Protein AF-I4D3S1-F1 (afdb_monomer)

Sequence (299 aa):
MKINEVMKVTGLTKKAIYYYEEEGLISPYKEKDNNYRVYSDADIKTLAQISVLRRLDIPLYAISEILKNPHEIKNIMKEQVHLITEKIHFLNKNKDLIENFVTGLNDCNLNSAMEELEELNKVLIADSKTRAGYMMKELDRIFPGNFGKLLSFHYGQFLYEPLDSDEKFKAWEELVNDLDEIEEIEYTENIQKIINKYYGKITKTDLIKINEISKQAIERLLTRKGSPSEEEPLEAKRKVEEYYTNISNKKEIQDFSELQQFLSNYQSVFKRLDKHIMVLSSKFRKLQDIIFNRTGQNA

Foldseek 3Di:
DAPVVLCVLQVDDSVVLVLCVVVVQAPFDQDPPPRGGDGDPVSSVSSNQVSVCVVLVNDPVVSVVCSVPVVCVVVSVVVSVVVVVVVVVVVVVVVVLVVVLVVVVVPDDPVVSVVSVVVVVVVVCVVCQQAFQSLLVVLCVVPPDLLSLLVNVPQVLQQRHHPPDPLLVVLSVVLVVLSVPDDDQDDDPLLNVLSVVPPPVQDPSNSVVLNVVLVVLVVVVVPDPDQDDPCVVVVSVVVNLVVNDPDPDPVNSVSSVVSVVSVVVCVVSVVVSLVSSLSSGVSSVSVVCVVVVNVVVVD

Radius of gyration: 23.25 Å; Cα contacts (8 Å, |Δi|>4): 203; chains: 1; bounding box: 56×55×70 Å

Solvent-accessible surface area (backbone atoms only — not comparable to full-atom values): 16837 Å² total; per-residue (Å²): 83,46,66,76,56,50,26,68,76,40,72,45,51,73,68,56,54,51,49,38,40,75,74,62,76,38,79,59,49,60,43,90,90,76,65,49,60,36,38,47,73,66,43,52,51,49,48,36,50,51,46,53,41,48,74,71,69,48,51,68,69,60,49,55,43,28,73,76,42,63,78,48,45,63,58,57,50,51,52,50,51,49,55,50,50,53,49,48,52,51,51,50,52,52,47,52,55,51,52,51,49,61,57,51,54,78,80,49,56,76,66,59,50,53,53,52,51,56,56,48,49,56,54,53,50,68,74,36,46,56,35,68,38,30,57,32,54,46,42,43,71,77,32,65,64,73,60,14,53,50,47,38,70,73,46,28,69,43,29,38,51,42,48,82,44,72,68,32,48,51,32,50,54,52,44,52,53,61,57,70,70,52,75,86,81,86,72,53,73,66,54,48,50,45,52,61,70,55,54,90,71,68,45,76,69,51,45,52,49,54,37,54,50,53,49,53,54,51,51,53,66,69,68,55,88,78,87,77,58,93,63,44,64,60,50,50,51,47,50,53,54,59,57,77,43,94,54,98,42,75,67,59,59,49,48,50,50,54,49,50,56,56,52,56,80,43,42,76,60,52,60,64,49,46,64,29,45,38,66,48,8,72,66,45,33,56,52,48,53,54,54,50,66,60,59,65,72,78,113

Organism: Desulfosporosinus acidiphilus (strain DSM 22704 / JCM 16185 / SJ4) (NCBI:txid646529)

Mean predicted aligned error: 13.78 Å

pLDDT: mean 74.33, std 16.61, range [31.62, 96.94]

Nearest PDB structures (foldseek):
  6jni-assembly4_H  TM=7.405E-01  e=7.622E-04  Pseudomonas putida
  6jni-assembly2_D  TM=7.628E-01  e=1.189E-03  Pseudomonas putida
  6jni-assembly3_E  TM=7.447E-01  e=1.025E-03  Pseudomonas putida
  4wls-assembly1_B  TM=6.007E-01  e=9.287E-04  Escherichia coli DH5[alpha]
  3gp4-assembly1_A  TM=5.804E-01  e=8.153E-03  Listeria monocytogenes serotype 4b str. F2365

Secondary structure (DSSP, 8-state):
--HHHHHHHH---HHHHHHHHHTTS---EE-TTT--EE--HHHHHHHHHHHHHHHTT--HHHHHHHHH-GGGHHHHHHHHHHHHHHHHHHHHHHHHHHHHHHHHTTTS-HHHHHHHHHHHHHHHHHHHTTSTTHHHHHHHHHSTTHHHHHHHHHHTTTTTS---SHHHHHHHHHHHHHHHTSPPP---HHHHHHHHHHTT---HHHHHHHHHHHHHHHHHHHH--SPPPTTHHHHHHHHHHHHH-----HHHHHHHHHHHHHHHTTHHHHHHHHHHHHHH-HHHHHHHHHHHHHHTT--

InterPro domains:
  IPR000551 MerR-type HTH domain [PF13411] (1-68)
  IPR000551 MerR-type HTH domain [PS50937] (1-69)
  IPR000551 MerR-type HTH domain [SM00422] (1-70)
  IPR009061 Putative DNA-binding domain superfamily [SSF46955] (1-106)
  IPR047057 MerR transcriptional regulator [PTHR30204] (1-245)

Structure (mmCIF, N/CA/C/O backbone):
data_AF-I4D3S1-F1
#
_entry.id   AF-I4D3S1-F1
#
loop_
_atom_site.group_PDB
_atom_site.id
_atom_site.type_symbol
_atom_site.label_atom_id
_atom_site.label_alt_id
_atom_site.label_comp_id
_atom_site.label_asym_id
_atom_site.label_entity_id
_atom_site.label_seq_id
_atom_site.pdbx_PDB_ins_code
_atom_site.Cartn_x
_atom_site.Cartn_y
_atom_site.Cartn_z
_atom_site.occupancy
_atom_site.B_iso_or_equiv
_atom_site.auth_seq_id
_atom_site.auth_comp_id
_atom_site.auth_asym_id
_atom_site.auth_atom_id
_atom_site.pdbx_PDB_model_num
ATOM 1 N N . MET A 1 1 ? -26.887 -11.910 21.319 1.00 90.00 1 MET A N 1
ATOM 2 C CA . MET A 1 1 ? -26.129 -13.075 20.801 1.00 90.00 1 MET A CA 1
ATOM 3 C C . MET A 1 1 ? -24.719 -13.098 21.392 1.00 90.00 1 MET A C 1
ATOM 5 O O . MET A 1 1 ? -24.154 -12.025 21.591 1.00 90.00 1 MET A O 1
ATOM 9 N N . LYS A 1 2 ? -24.145 -14.272 21.708 1.00 92.38 2 LYS A N 1
ATOM 10 C CA . LYS A 1 2 ? -22.766 -14.374 22.249 1.00 92.38 2 LYS A CA 1
ATOM 11 C C . LYS A 1 2 ? -21.725 -14.455 21.127 1.00 92.38 2 LYS A C 1
ATOM 13 O O . LYS A 1 2 ? -22.028 -14.887 20.021 1.00 92.38 2 LYS A O 1
ATOM 18 N N . ILE A 1 3 ? -20.469 -14.111 21.429 1.00 92.12 3 ILE A N 1
ATOM 19 C CA . ILE A 1 3 ? -19.373 -14.023 20.442 1.00 92.12 3 ILE A CA 1
ATOM 20 C C . ILE A 1 3 ? -19.243 -15.250 19.520 1.00 92.12 3 ILE A C 1
ATOM 22 O O . ILE A 1 3 ? -19.093 -15.089 18.315 1.00 92.12 3 ILE A O 1
ATOM 26 N N . ASN A 1 4 ? -19.363 -16.471 20.052 1.00 92.75 4 ASN A N 1
ATOM 27 C CA . ASN A 1 4 ? -19.217 -17.701 19.260 1.00 92.75 4 ASN A CA 1
ATOM 28 C C . ASN A 1 4 ? -20.325 -17.870 18.211 1.00 92.75 4 ASN A C 1
ATOM 30 O O . ASN A 1 4 ? -20.090 -18.441 17.150 1.00 92.75 4 ASN A O 1
ATOM 34 N N . GLU A 1 5 ? -21.532 -17.395 18.505 1.00 94.50 5 GLU A N 1
ATOM 35 C CA . GLU A 1 5 ? -22.658 -17.424 17.571 1.00 94.50 5 GLU A CA 1
ATOM 36 C C . GLU A 1 5 ? -22.483 -16.334 16.508 1.00 94.50 5 GLU A C 1
ATOM 38 O O . GLU A 1 5 ? -22.619 -16.611 15.319 1.00 94.50 5 GLU A O 1
ATOM 43 N N . VAL A 1 6 ? -22.054 -15.133 16.914 1.00 94.75 6 VAL A N 1
ATOM 44 C CA . VAL A 1 6 ? -21.760 -14.026 15.988 1.00 94.75 6 VAL A CA 1
ATOM 45 C C . VAL A 1 6 ? -20.674 -14.413 14.985 1.00 94.75 6 VAL A C 1
ATOM 47 O O . VAL A 1 6 ? -20.813 -14.136 13.795 1.00 94.75 6 VAL A O 1
ATOM 50 N N . MET A 1 7 ? -19.619 -15.102 15.429 1.00 94.38 7 MET A N 1
ATOM 51 C CA . MET A 1 7 ? -18.569 -15.621 14.544 1.00 94.38 7 MET A CA 1
ATOM 52 C C . MET A 1 7 ? -19.134 -16.562 13.471 1.00 94.38 7 MET A C 1
ATOM 54 O O . MET A 1 7 ? -18.756 -16.460 12.306 1.00 94.38 7 MET A O 1
ATOM 58 N N . LYS A 1 8 ? -20.067 -17.452 13.840 1.00 93.31 8 LYS A N 1
ATOM 59 C CA . LYS A 1 8 ? -20.711 -18.376 12.891 1.00 93.31 8 LYS A CA 1
ATOM 60 C C . LYS A 1 8 ? -21.577 -17.639 11.870 1.00 93.31 8 LYS A C 1
ATOM 62 O O . LYS A 1 8 ? -21.552 -17.998 10.700 1.00 93.31 8 LYS A O 1
ATOM 67 N N . VAL A 1 9 ? -22.315 -16.615 12.301 1.00 93.56 9 VAL A N 1
ATOM 68 C CA . VAL A 1 9 ? -23.216 -15.844 11.426 1.00 93.56 9 VAL A CA 1
ATOM 69 C C . VAL A 1 9 ? -22.440 -14.942 10.464 1.00 93.56 9 VAL A C 1
ATOM 71 O O . VAL A 1 9 ? -22.776 -14.844 9.289 1.00 93.56 9 VAL A O 1
ATOM 74 N N . THR A 1 10 ? -21.396 -14.277 10.953 1.00 92.38 10 THR A N 1
ATOM 75 C CA . THR A 1 10 ? -20.673 -13.238 10.195 1.00 92.38 10 THR A CA 1
ATOM 76 C C . THR A 1 10 ? -19.468 -13.778 9.420 1.00 92.38 10 THR A C 1
ATOM 78 O O . THR A 1 10 ? -18.937 -13.099 8.536 1.00 92.38 10 THR A O 1
ATOM 81 N N . GLY A 1 11 ? -19.002 -14.984 9.765 1.00 91.38 11 GLY A N 1
ATOM 82 C CA . GLY A 1 11 ? -17.751 -15.560 9.268 1.00 91.38 11 GLY A CA 1
ATOM 83 C C . GLY A 1 11 ? -16.495 -14.852 9.791 1.00 91.38 11 GLY A C 1
ATOM 84 O O . GLY A 1 11 ? -15.400 -15.111 9.294 1.00 91.38 11 GLY A O 1
ATOM 85 N N . LEU A 1 12 ? -16.636 -13.943 10.760 1.00 91.62 12 LEU A N 1
ATOM 86 C CA . LEU A 1 12 ? -15.531 -13.195 11.349 1.00 91.62 12 LEU A CA 1
ATOM 87 C C . LEU A 1 12 ? -14.917 -13.959 12.521 1.00 91.62 12 LEU A C 1
ATOM 89 O O . LEU A 1 12 ? -15.586 -14.703 13.238 1.00 91.62 12 LEU A O 1
ATOM 93 N N . THR A 1 13 ? -13.625 -13.742 12.758 1.00 89.25 13 THR A N 1
ATOM 94 C CA . THR A 1 13 ? -12.962 -14.258 13.958 1.00 89.25 13 THR A CA 1
ATOM 95 C C . THR A 1 13 ? -13.274 -13.378 15.166 1.00 89.25 13 THR A C 1
ATOM 97 O O . THR A 1 13 ? -13.555 -12.187 15.033 1.00 89.25 13 THR A O 1
ATOM 100 N N . LYS A 1 14 ? -13.131 -13.935 16.374 1.00 89.69 14 LYS A N 1
ATOM 101 C CA . LYS A 1 14 ? -13.223 -13.173 17.629 1.00 89.69 14 LYS A CA 1
ATOM 102 C C . LYS A 1 14 ? -12.333 -11.923 17.628 1.00 89.69 14 LYS A C 1
ATOM 104 O O . LYS A 1 14 ? -12.787 -10.863 18.039 1.00 89.69 14 LYS A O 1
ATOM 109 N N . LYS A 1 15 ? -11.091 -12.042 17.136 1.00 78.31 15 LYS A N 1
ATOM 110 C CA . LYS A 1 15 ? -10.158 -10.908 17.021 1.00 78.31 15 LYS A CA 1
ATOM 111 C C . LYS A 1 15 ? -10.685 -9.826 16.078 1.00 78.31 15 LYS A C 1
ATOM 113 O O . LYS A 1 15 ? -10.617 -8.662 16.435 1.00 78.31 15 LYS A O 1
ATOM 118 N N . ALA A 1 16 ? -11.238 -10.198 14.922 1.00 79.06 16 ALA A N 1
ATOM 119 C CA . ALA A 1 16 ? -11.800 -9.229 13.980 1.00 79.06 16 ALA A CA 1
ATOM 120 C C . ALA A 1 16 ? -13.005 -8.479 14.572 1.00 79.06 16 ALA A C 1
ATOM 122 O O . ALA A 1 16 ? -13.110 -7.269 14.424 1.00 79.06 16 ALA A O 1
ATOM 123 N N . ILE A 1 17 ? -13.885 -9.179 15.291 1.00 90.38 17 ILE A N 1
ATOM 124 C CA . ILE A 1 17 ? -15.046 -8.557 15.946 1.00 90.38 17 ILE A CA 1
ATOM 125 C C . ILE A 1 17 ? -14.600 -7.567 17.029 1.00 90.38 17 ILE A C 1
ATOM 127 O O . ILE A 1 17 ? -15.144 -6.472 17.112 1.00 90.38 17 ILE A O 1
ATOM 131 N N . TYR A 1 18 ? -13.602 -7.933 17.838 1.00 83.81 18 TYR A N 1
ATOM 132 C CA . TYR A 1 18 ? -13.052 -7.039 18.864 1.00 83.81 18 TYR A CA 1
ATOM 133 C C . TYR A 1 18 ? -12.369 -5.824 18.253 1.00 83.81 18 TYR A C 1
ATOM 135 O O . TYR A 1 18 ? -12.567 -4.715 18.726 1.00 83.81 18 TYR A O 1
ATOM 143 N N . TYR A 1 19 ? -11.644 -6.026 17.161 1.00 73.00 19 TYR A N 1
ATOM 144 C CA . TYR A 1 19 ? -11.050 -4.941 16.405 1.00 73.00 19 TYR A CA 1
ATOM 145 C C . TYR A 1 19 ? -12.109 -3.946 15.895 1.00 73.00 19 TYR A C 1
ATOM 147 O O . TYR A 1 19 ? -11.959 -2.746 16.071 1.00 73.00 19 TYR A O 1
ATOM 155 N N . TYR A 1 20 ? -13.234 -4.415 15.346 1.00 83.62 20 TYR A N 1
ATOM 156 C CA . TYR A 1 20 ? -14.308 -3.512 14.907 1.00 83.62 20 TYR A CA 1
ATOM 157 C C . TYR A 1 20 ? -15.043 -2.809 16.061 1.00 83.62 20 TYR A C 1
ATOM 159 O O . TYR A 1 20 ? -15.579 -1.722 15.862 1.00 83.62 20 TYR A O 1
ATOM 167 N N . GLU A 1 21 ? -15.065 -3.402 17.257 1.00 85.62 21 GLU A N 1
ATOM 168 C CA . GLU A 1 21 ? -15.514 -2.733 18.487 1.00 85.62 21 GLU A CA 1
ATOM 169 C C . GLU A 1 21 ? -14.527 -1.638 18.922 1.00 85.62 21 GLU A C 1
ATOM 171 O O . GLU A 1 21 ? -14.955 -0.533 19.244 1.00 85.62 21 GLU A O 1
ATOM 176 N N . GLU A 1 22 ? -13.220 -1.913 18.897 1.00 77.94 22 GLU A N 1
ATOM 177 C CA . GLU A 1 22 ? -12.160 -0.943 19.221 1.00 77.94 22 GLU A CA 1
ATOM 178 C C . GLU A 1 22 ? -12.145 0.243 18.245 1.00 77.94 22 GLU A C 1
ATOM 180 O O . GLU A 1 22 ? -12.008 1.388 18.668 1.00 77.94 22 GLU A O 1
ATOM 185 N N . GLU A 1 23 ? -12.385 -0.016 16.957 1.00 75.88 23 GLU A N 1
ATOM 186 C CA . GLU A 1 23 ? -12.551 1.006 15.913 1.00 75.88 23 GLU A CA 1
ATOM 187 C C . GLU A 1 23 ? -13.905 1.747 16.000 1.00 75.88 23 GLU A C 1
ATOM 189 O O . GLU A 1 23 ? -14.188 2.641 15.201 1.00 75.88 23 GLU A O 1
ATOM 194 N N . GLY A 1 24 ? -14.768 1.386 16.958 1.00 83.38 24 GLY A N 1
ATOM 195 C CA . GLY A 1 24 ? -16.043 2.058 17.219 1.00 83.38 24 GLY A CA 1
ATOM 196 C C . GLY A 1 24 ? -17.130 1.811 16.169 1.00 83.38 24 GLY A C 1
ATOM 197 O O . GLY A 1 24 ? -18.098 2.566 16.103 1.00 83.38 24 GLY A O 1
ATOM 198 N N . LEU A 1 25 ? -16.992 0.771 15.340 1.00 83.75 25 LEU A N 1
ATOM 199 C CA . LEU A 1 25 ? -17.970 0.427 14.298 1.00 83.75 25 LEU A CA 1
ATOM 200 C C . LEU A 1 25 ? -19.187 -0.312 14.852 1.00 83.75 25 LEU A C 1
ATOM 202 O O . LEU A 1 25 ? -20.255 -0.302 14.243 1.00 83.75 25 LEU A O 1
ATOM 206 N N . ILE A 1 26 ? -19.017 -0.955 16.003 1.00 94.12 26 ILE A N 1
ATOM 207 C CA . ILE A 1 26 ? -20.081 -1.573 16.791 1.00 94.12 26 ILE A CA 1
ATOM 208 C C . ILE A 1 26 ? -19.876 -1.244 18.267 1.00 94.12 26 ILE A C 1
ATOM 210 O O . ILE A 1 26 ? -18.764 -0.933 18.693 1.00 94.12 26 ILE A O 1
ATOM 214 N N . SER A 1 27 ? -20.937 -1.347 19.063 1.00 93.62 27 SER A N 1
ATOM 215 C CA . SER A 1 27 ? -20.859 -1.096 20.504 1.00 93.62 27 SER A CA 1
ATOM 216 C C . SER A 1 27 ? -21.737 -2.099 21.257 1.00 93.62 27 SER A C 1
ATOM 218 O O . SER A 1 27 ? -22.828 -1.756 21.718 1.00 93.62 27 SER A O 1
ATOM 220 N N . PRO A 1 28 ? -21.298 -3.370 21.348 1.00 93.00 28 PRO A N 1
ATOM 221 C CA . PRO A 1 28 ? -22.081 -4.407 21.999 1.00 93.00 28 PRO A CA 1
ATOM 222 C C . PRO A 1 28 ? -22.249 -4.105 23.490 1.00 93.00 28 PRO A C 1
ATOM 224 O O . PRO A 1 28 ? -21.333 -3.630 24.168 1.00 93.00 28 PRO A O 1
ATOM 227 N N . TYR A 1 29 ? -23.417 -4.452 24.021 1.00 91.62 29 TYR A N 1
ATOM 228 C CA . TYR A 1 29 ? -23.708 -4.316 25.442 1.00 91.62 29 TYR A CA 1
ATOM 229 C C . TYR A 1 29 ? -22.821 -5.254 26.272 1.00 91.62 29 TYR A C 1
ATOM 231 O O . TYR A 1 29 ? -22.570 -6.397 25.883 1.00 91.62 29 TYR A O 1
ATOM 239 N N . LYS A 1 30 ? -22.366 -4.788 27.439 1.00 88.44 30 LYS A N 1
ATOM 240 C CA . LYS A 1 30 ? -21.670 -5.618 28.430 1.00 88.44 30 LYS A CA 1
ATOM 241 C C . LYS A 1 30 ? -22.610 -5.887 29.597 1.00 88.44 30 LYS A C 1
ATOM 243 O O . LYS A 1 30 ? -23.079 -4.948 30.240 1.00 88.44 30 LYS A O 1
ATOM 248 N N . GLU A 1 31 ? -22.888 -7.161 29.853 1.00 86.56 31 GLU A N 1
ATOM 249 C CA . GLU A 1 31 ? -23.719 -7.587 30.981 1.00 86.56 31 GLU A CA 1
ATOM 250 C C . GLU A 1 31 ? -23.115 -7.120 32.310 1.00 86.56 31 GLU A C 1
ATOM 252 O O . GLU A 1 31 ? -21.916 -7.273 32.550 1.00 86.56 31 GLU A O 1
ATOM 257 N N . LYS A 1 32 ? -23.958 -6.560 33.186 1.00 80.31 32 LYS A N 1
ATOM 258 C CA . LYS A 1 32 ? -23.524 -5.979 34.468 1.00 80.31 32 LYS A CA 1
ATOM 259 C C . LYS A 1 32 ? -22.909 -7.006 35.422 1.00 80.31 32 LYS A C 1
ATOM 261 O O . LYS A 1 32 ? -21.997 -6.658 36.162 1.00 80.31 32 LYS A O 1
ATOM 266 N N . ASP A 1 33 ? -23.375 -8.252 35.376 1.00 80.56 33 ASP A N 1
ATOM 267 C CA . ASP A 1 33 ? -23.048 -9.258 36.394 1.00 80.56 33 ASP A CA 1
ATOM 268 C C . ASP A 1 33 ? -21.745 -10.018 36.114 1.00 80.56 33 ASP A C 1
ATOM 270 O O . ASP A 1 33 ? -21.126 -10.567 37.022 1.00 80.56 33 ASP A O 1
ATOM 274 N N . ASN A 1 34 ? -21.322 -10.085 34.853 1.00 80.50 34 ASN A N 1
ATOM 275 C CA . ASN A 1 34 ? -20.229 -10.962 34.423 1.00 80.50 34 ASN A CA 1
ATOM 276 C C . ASN A 1 34 ? -19.324 -10.326 33.344 1.00 80.50 34 ASN A C 1
ATOM 278 O O . ASN A 1 34 ? -18.361 -10.952 32.899 1.00 80.50 34 ASN A O 1
ATOM 282 N N . ASN A 1 35 ? -19.626 -9.089 32.923 1.00 81.56 35 ASN A N 1
ATOM 283 C CA . ASN A 1 35 ? -18.909 -8.321 31.906 1.00 81.56 35 ASN A CA 1
ATOM 2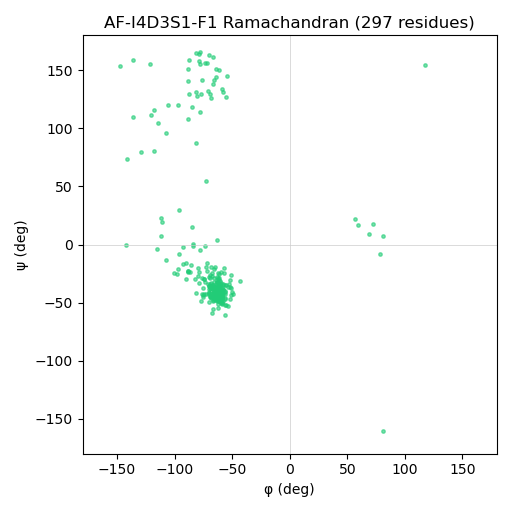84 C C . ASN A 1 35 ? -18.788 -9.030 30.537 1.00 81.56 35 ASN A C 1
ATOM 286 O O . ASN A 1 35 ? -17.896 -8.718 29.738 1.00 81.56 35 ASN A O 1
ATOM 290 N N . TYR A 1 36 ? -19.671 -9.994 30.243 1.00 85.62 36 TYR A N 1
ATOM 291 C CA . TYR A 1 36 ? -19.719 -10.643 28.935 1.00 85.62 36 TYR A CA 1
ATOM 292 C C . TYR A 1 36 ? -20.373 -9.725 27.904 1.00 85.62 36 TYR A C 1
ATOM 294 O O . TYR A 1 36 ? -21.350 -9.028 28.173 1.00 85.62 36 TYR A O 1
ATOM 302 N N . ARG A 1 37 ? -19.828 -9.755 26.684 1.00 89.94 37 ARG A N 1
ATOM 303 C CA . ARG A 1 37 ? -20.369 -9.022 25.539 1.00 89.94 37 ARG A CA 1
ATOM 304 C C . ARG A 1 37 ? -21.589 -9.733 24.974 1.00 89.94 37 ARG A C 1
ATOM 306 O O . ARG A 1 37 ? -21.519 -10.919 24.632 1.00 89.94 37 ARG A O 1
ATOM 313 N N . VAL A 1 38 ? -22.660 -8.975 24.806 1.00 93.94 38 VAL A N 1
ATOM 314 C CA . VAL A 1 38 ? -23.889 -9.384 24.143 1.00 93.94 38 VAL A CA 1
ATOM 315 C C . VAL A 1 38 ? -24.079 -8.494 22.925 1.00 93.94 38 VAL A C 1
ATOM 317 O O . VAL A 1 38 ? -24.252 -7.284 23.032 1.00 93.94 38 VAL A O 1
ATOM 320 N N . TYR A 1 39 ? -24.038 -9.122 21.756 1.00 95.25 39 TYR A N 1
ATOM 321 C CA . TYR A 1 39 ? -24.204 -8.456 20.470 1.00 95.25 39 TYR A CA 1
ATOM 322 C C . TYR A 1 39 ? -25.687 -8.395 20.119 1.00 95.25 39 TYR A C 1
ATOM 324 O O . TYR A 1 39 ? -26.382 -9.418 20.192 1.00 95.25 39 TYR A O 1
ATOM 332 N N . SER A 1 40 ? -26.154 -7.203 19.763 1.00 96.56 40 SER A N 1
ATOM 333 C CA . SER A 1 40 ? -27.505 -6.963 19.263 1.00 96.56 40 SER A CA 1
ATOM 334 C C . SER A 1 40 ? -27.638 -7.385 17.797 1.00 96.56 40 SER A C 1
ATOM 336 O O . SER A 1 40 ? -26.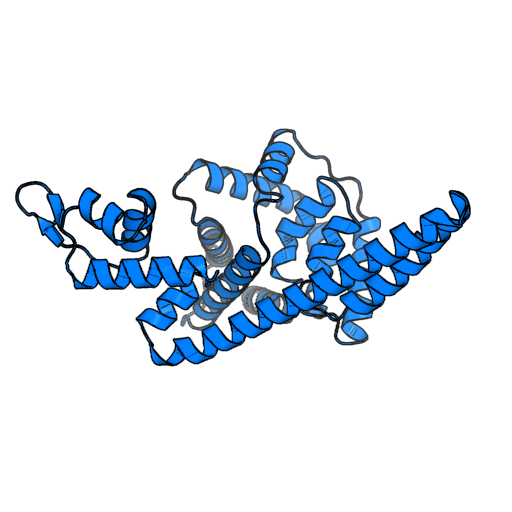642 -7.558 17.093 1.00 96.56 40 SER A O 1
ATOM 338 N N . ASP A 1 41 ? -28.871 -7.498 17.303 1.00 96.25 41 ASP A N 1
ATOM 339 C CA . ASP A 1 41 ? -29.116 -7.759 15.878 1.00 96.25 41 ASP A CA 1
ATOM 340 C C . ASP A 1 41 ? -28.564 -6.639 14.982 1.00 96.25 41 ASP A C 1
ATOM 342 O O . ASP A 1 41 ? -28.110 -6.900 13.866 1.00 96.25 41 ASP A O 1
ATOM 346 N N . ALA A 1 42 ? -28.531 -5.401 15.488 1.00 95.81 42 ALA A N 1
ATOM 347 C CA . ALA A 1 42 ? -27.903 -4.276 14.805 1.00 95.81 42 ALA A CA 1
ATOM 348 C C . ALA A 1 42 ? -26.381 -4.467 14.688 1.00 95.81 42 ALA A C 1
ATOM 350 O O . ALA A 1 42 ? -25.845 -4.326 13.590 1.00 95.81 42 ALA A O 1
ATOM 351 N N . ASP A 1 43 ? -25.701 -4.872 15.769 1.00 96.69 43 ASP A N 1
ATOM 352 C CA . ASP A 1 43 ? -24.259 -5.162 15.735 1.00 96.69 43 ASP A CA 1
ATOM 353 C C . ASP A 1 43 ? -23.948 -6.278 14.731 1.00 96.69 43 ASP A C 1
ATOM 355 O O . ASP A 1 43 ? -23.014 -6.173 13.939 1.00 96.69 43 ASP A O 1
ATOM 359 N N . ILE A 1 44 ? -24.755 -7.344 14.725 1.00 96.56 44 ILE A N 1
ATOM 360 C CA . ILE A 1 44 ? -24.580 -8.482 13.813 1.00 96.56 44 ILE A CA 1
ATOM 361 C C . ILE A 1 44 ? -24.771 -8.044 12.359 1.00 96.56 44 ILE A C 1
ATOM 363 O O . ILE A 1 44 ? -23.981 -8.428 11.494 1.00 96.56 44 ILE A O 1
ATOM 367 N N . LYS A 1 45 ? -25.786 -7.218 12.083 1.00 95.94 45 LYS A N 1
ATOM 368 C CA . LYS A 1 45 ? -26.037 -6.671 10.745 1.00 95.94 45 LYS A CA 1
ATOM 369 C C . LYS A 1 45 ? -24.861 -5.819 10.265 1.00 95.94 45 LYS A C 1
ATOM 371 O O . LYS A 1 45 ? -24.398 -6.018 9.142 1.00 95.94 45 LYS A O 1
ATOM 376 N N . THR A 1 46 ? -24.344 -4.934 11.116 1.00 96.75 46 THR A N 1
ATOM 377 C CA . THR A 1 46 ? -23.166 -4.113 10.808 1.00 96.75 46 THR A CA 1
ATOM 378 C C . THR A 1 46 ? -21.931 -4.982 10.565 1.00 96.75 46 THR A C 1
ATOM 380 O O . THR A 1 46 ? -21.247 -4.816 9.559 1.00 96.75 46 THR A O 1
ATOM 383 N N . LEU A 1 47 ? -21.673 -5.984 11.412 1.00 96.94 47 LEU A N 1
ATOM 384 C CA . LEU A 1 47 ? -20.561 -6.925 11.232 1.00 96.94 47 LEU A CA 1
ATOM 385 C C . LEU A 1 47 ? -20.664 -7.722 9.923 1.00 96.94 47 LEU A C 1
ATOM 387 O O . LEU A 1 47 ? -19.654 -7.935 9.252 1.00 96.94 47 LEU A O 1
ATOM 391 N N . ALA A 1 48 ? -21.869 -8.142 9.530 1.00 95.38 48 ALA A N 1
ATOM 392 C CA . ALA A 1 48 ? -22.093 -8.819 8.255 1.00 95.38 48 ALA A CA 1
ATOM 393 C C . ALA A 1 48 ? -21.808 -7.893 7.058 1.00 95.38 48 ALA A C 1
ATOM 395 O O . ALA A 1 48 ? -21.156 -8.313 6.101 1.00 95.38 48 ALA A O 1
ATOM 396 N N . GLN A 1 49 ? -22.223 -6.623 7.129 1.00 95.06 49 GLN A N 1
ATOM 397 C CA . GLN A 1 49 ? -21.903 -5.615 6.111 1.00 95.06 49 GLN A CA 1
ATOM 398 C C . GLN A 1 49 ? -20.391 -5.386 6.005 1.00 95.06 49 GLN A C 1
ATOM 400 O O . GLN A 1 49 ? -19.843 -5.459 4.906 1.00 95.06 49 GLN A O 1
ATOM 405 N N . ILE A 1 50 ? -19.704 -5.191 7.138 1.00 92.56 50 ILE A N 1
ATOM 406 C CA . ILE A 1 50 ? -18.241 -5.051 7.184 1.00 92.56 50 ILE A CA 1
ATOM 407 C C . ILE A 1 50 ? -17.572 -6.278 6.546 1.00 92.56 50 ILE A C 1
ATOM 409 O O . ILE A 1 50 ? -16.691 -6.122 5.704 1.00 92.56 50 ILE A O 1
ATOM 413 N N . SER A 1 51 ? -18.013 -7.493 6.891 1.00 92.50 51 SER A N 1
ATOM 414 C CA . SER A 1 51 ? -17.471 -8.750 6.352 1.00 92.50 51 SER A CA 1
ATOM 415 C C . SER A 1 51 ? -17.539 -8.802 4.819 1.00 92.50 51 SER A C 1
ATOM 417 O O . SER A 1 51 ? -16.539 -9.103 4.165 1.00 92.50 51 SER A O 1
ATOM 419 N N . VAL A 1 52 ? -18.683 -8.442 4.224 1.00 93.50 52 VAL A N 1
ATOM 420 C CA . VAL A 1 52 ? -18.852 -8.405 2.760 1.00 93.50 52 VAL A CA 1
ATOM 421 C C . VAL A 1 52 ? -17.993 -7.315 2.124 1.00 93.50 52 VAL A C 1
ATOM 423 O O . VAL A 1 52 ? -17.261 -7.592 1.178 1.00 93.50 52 VAL A O 1
ATOM 426 N N . LEU A 1 53 ? -18.038 -6.091 2.651 1.00 88.38 53 LEU A N 1
ATOM 427 C CA . LEU A 1 53 ? -17.282 -4.968 2.095 1.00 88.38 53 LEU A CA 1
ATOM 428 C C . LEU A 1 53 ? -15.770 -5.240 2.132 1.00 88.38 53 LEU A C 1
ATOM 430 O O . LEU A 1 53 ? -15.076 -5.000 1.147 1.00 88.38 53 LEU A O 1
ATOM 434 N N . ARG A 1 54 ? -15.261 -5.841 3.215 1.00 85.56 54 ARG A N 1
ATOM 435 C CA . ARG A 1 54 ? -13.852 -6.249 3.313 1.00 85.56 54 ARG A CA 1
ATOM 436 C C . ARG A 1 54 ? -13.470 -7.329 2.300 1.00 85.56 54 ARG A C 1
ATOM 438 O O . ARG A 1 54 ? -12.346 -7.288 1.813 1.00 85.56 54 ARG A O 1
ATOM 445 N N . ARG A 1 55 ? -14.370 -8.266 1.965 1.00 88.06 55 ARG A N 1
ATOM 446 C CA . ARG A 1 55 ? -14.141 -9.273 0.904 1.00 88.06 55 ARG A CA 1
ATOM 447 C C . ARG A 1 55 ? -14.073 -8.661 -0.491 1.00 88.06 55 ARG A C 1
ATOM 449 O O . ARG A 1 55 ? -13.430 -9.230 -1.361 1.00 88.06 55 ARG A O 1
ATOM 456 N N . LEU A 1 56 ? -14.725 -7.520 -0.696 1.00 86.56 56 LEU A N 1
ATOM 457 C CA . LEU A 1 56 ? -14.655 -6.738 -1.933 1.00 86.56 56 LEU A CA 1
ATOM 458 C C . LEU A 1 56 ? -13.444 -5.794 -1.958 1.00 86.56 56 LEU A C 1
ATOM 460 O O . LEU A 1 56 ? -13.409 -4.864 -2.759 1.00 86.56 56 LEU A O 1
ATOM 464 N N . ASP A 1 57 ? -12.475 -6.010 -1.065 1.00 78.25 57 ASP A N 1
ATOM 465 C CA . ASP A 1 57 ? -11.297 -5.172 -0.855 1.00 78.25 57 ASP A CA 1
ATOM 466 C C . ASP A 1 57 ? -11.603 -3.715 -0.473 1.00 78.25 57 ASP A C 1
ATOM 468 O O . ASP A 1 57 ? -10.697 -2.881 -0.469 1.00 78.25 57 ASP A O 1
ATOM 472 N N . ILE A 1 58 ? -12.834 -3.406 -0.038 1.00 77.56 58 ILE A N 1
ATOM 473 C CA . ILE A 1 58 ? -13.174 -2.066 0.446 1.00 77.56 58 ILE A CA 1
ATOM 474 C C . ILE A 1 58 ? -12.438 -1.816 1.772 1.00 77.56 58 ILE A C 1
ATOM 476 O O . ILE A 1 58 ? -12.520 -2.628 2.706 1.00 77.56 58 ILE A O 1
ATOM 480 N N . PRO A 1 59 ? -11.676 -0.722 1.883 1.00 68.38 59 PRO A N 1
ATOM 481 C CA . PRO A 1 59 ? -10.908 -0.402 3.079 1.00 68.38 59 PRO A CA 1
ATOM 482 C C . PRO A 1 59 ? -11.788 0.093 4.236 1.00 68.38 59 PRO A C 1
ATOM 484 O O . PRO A 1 59 ? -12.884 0.604 4.033 1.00 68.38 59 PRO A O 1
ATOM 487 N N . LEU A 1 60 ? -11.301 -0.048 5.475 1.00 68.38 60 LEU A N 1
ATOM 488 C CA . LEU A 1 60 ? -12.113 0.205 6.670 1.00 68.38 60 LEU A CA 1
ATOM 489 C C . LEU A 1 60 ? -12.594 1.657 6.786 1.00 68.38 60 LEU A C 1
ATOM 491 O O . LEU A 1 60 ? -13.731 1.859 7.180 1.00 68.38 60 LEU A O 1
ATOM 495 N N . TYR A 1 61 ? -11.792 2.655 6.394 1.00 67.56 61 TYR A N 1
ATOM 496 C CA . TYR A 1 61 ? -12.232 4.058 6.420 1.00 67.56 61 TYR A CA 1
ATOM 497 C C . TYR A 1 61 ? -13.430 4.289 5.477 1.00 67.56 61 TYR A C 1
ATOM 499 O O . TYR A 1 61 ? -14.370 4.984 5.851 1.00 67.56 61 TYR A O 1
ATOM 507 N N . ALA A 1 62 ? -13.436 3.661 4.293 1.00 68.12 62 ALA A N 1
ATOM 508 C CA . ALA A 1 62 ? -14.542 3.742 3.344 1.00 68.12 62 ALA A CA 1
ATOM 509 C C . ALA A 1 62 ? -15.766 2.990 3.876 1.00 68.12 62 ALA A C 1
ATOM 511 O O . ALA A 1 62 ? -16.892 3.440 3.705 1.00 68.12 62 ALA A O 1
ATOM 512 N N . ILE A 1 63 ? -15.559 1.876 4.585 1.00 80.25 63 ILE A N 1
ATOM 513 C CA . ILE A 1 63 ? -16.639 1.179 5.294 1.00 80.25 63 ILE A CA 1
ATOM 514 C C . ILE A 1 63 ? -17.231 2.076 6.385 1.00 80.25 63 ILE A C 1
ATOM 516 O O . ILE A 1 63 ? -18.448 2.196 6.464 1.00 80.25 63 ILE A O 1
ATOM 520 N N . SER A 1 64 ? -16.402 2.747 7.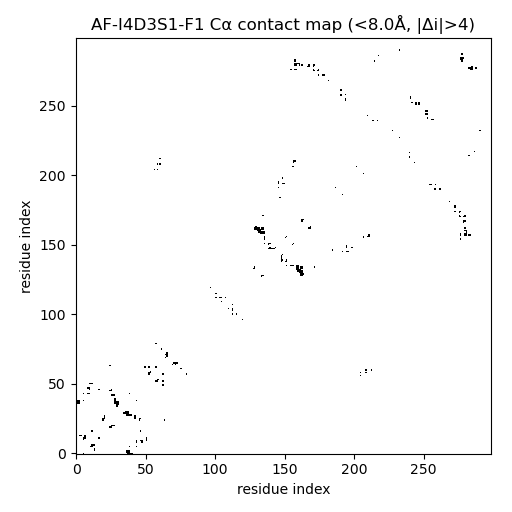186 1.00 77.00 64 SER A N 1
ATOM 521 C CA . SER A 1 64 ? -16.855 3.720 8.184 1.00 77.00 64 SER A CA 1
ATOM 522 C C . SER A 1 64 ? -17.663 4.850 7.548 1.00 77.00 64 SER A C 1
ATOM 524 O O . SER A 1 64 ? -18.670 5.267 8.117 1.00 77.00 64 SER A O 1
ATOM 526 N N . GLU A 1 65 ? -17.252 5.321 6.369 1.00 80.25 65 GLU A N 1
ATOM 527 C CA . GLU A 1 65 ? -17.981 6.335 5.608 1.00 80.25 65 GLU A CA 1
ATOM 528 C C . GLU A 1 65 ? -19.328 5.806 5.108 1.00 80.25 65 GLU A C 1
ATOM 530 O O . GLU A 1 65 ? -20.344 6.454 5.316 1.00 80.25 65 GLU A O 1
ATOM 535 N N . ILE A 1 66 ? -19.376 4.588 4.562 1.00 86.75 66 ILE A N 1
ATOM 536 C CA . ILE A 1 66 ? -20.625 3.926 4.150 1.00 86.75 66 ILE A CA 1
ATOM 537 C C . ILE A 1 66 ? -21.579 3.756 5.337 1.00 86.75 66 ILE A C 1
ATOM 539 O O . ILE A 1 66 ? -22.784 3.955 5.194 1.00 86.75 66 ILE A O 1
ATOM 543 N N . LEU A 1 67 ? -21.064 3.382 6.511 1.00 87.81 67 LEU A N 1
ATOM 544 C CA . LEU A 1 67 ? -21.884 3.186 7.708 1.00 87.81 67 LEU A CA 1
ATOM 545 C C . LEU A 1 67 ? -22.467 4.507 8.234 1.00 87.81 67 LEU A C 1
ATOM 547 O O . LEU A 1 67 ? -23.582 4.508 8.751 1.00 87.81 67 LEU A O 1
ATOM 551 N N . LYS A 1 68 ? -21.744 5.625 8.087 1.00 88.25 68 LYS A N 1
ATOM 552 C CA . LYS A 1 68 ? -22.210 6.967 8.480 1.00 88.25 68 LYS A CA 1
ATOM 553 C C . LYS A 1 68 ? -23.119 7.603 7.429 1.00 88.25 68 LYS A C 1
ATOM 555 O O . LYS A 1 68 ? -24.144 8.179 7.778 1.00 88.25 68 LYS A O 1
ATOM 560 N N . ASN A 1 69 ? -22.754 7.459 6.159 1.00 91.00 69 ASN A N 1
ATOM 561 C CA . ASN A 1 69 ? -23.385 8.065 4.993 1.00 91.00 69 ASN A CA 1
ATOM 562 C C . ASN A 1 69 ? -23.689 6.981 3.938 1.00 91.00 69 ASN A C 1
ATOM 564 O O . ASN A 1 69 ? -22.975 6.857 2.940 1.00 91.00 69 ASN A O 1
ATOM 568 N N . PRO A 1 70 ? -24.779 6.201 4.098 1.00 91.06 70 PRO A N 1
ATOM 569 C CA . PRO A 1 70 ? -25.077 5.061 3.222 1.00 91.06 70 PRO A CA 1
ATOM 570 C C . PRO A 1 70 ? -25.199 5.385 1.729 1.00 91.06 70 PRO A C 1
ATOM 572 O O . PRO A 1 70 ? -25.069 4.489 0.897 1.00 91.06 70 PRO A O 1
ATOM 575 N N . HIS A 1 71 ? -25.435 6.647 1.364 1.00 91.06 71 HIS A N 1
ATOM 576 C CA . HIS A 1 71 ? -25.504 7.086 -0.030 1.00 91.06 71 HIS A CA 1
ATOM 577 C C . HIS A 1 71 ? -24.150 7.011 -0.763 1.00 91.06 71 HIS A C 1
ATOM 579 O O . HIS A 1 71 ? -24.142 6.814 -1.980 1.00 91.06 71 HIS A O 1
ATOM 585 N N . GLU A 1 72 ? -23.022 7.060 -0.043 1.00 82.69 72 GLU A N 1
ATOM 586 C CA . GLU A 1 72 ? -21.677 6.984 -0.633 1.00 82.69 72 GLU A CA 1
ATOM 587 C C . GLU A 1 72 ? -21.311 5.589 -1.146 1.00 82.69 72 GLU A C 1
ATOM 589 O O . GLU A 1 72 ? -20.415 5.450 -1.981 1.00 82.69 72 GLU A O 1
ATOM 594 N N . ILE A 1 73 ? -22.044 4.544 -0.737 1.00 91.50 73 ILE A N 1
ATOM 595 C CA . ILE A 1 73 ? -21.766 3.167 -1.167 1.00 91.50 73 ILE A CA 1
ATOM 596 C C . ILE A 1 73 ? -21.713 3.040 -2.691 1.00 91.50 73 ILE A C 1
ATOM 598 O O . ILE A 1 73 ? -20.884 2.309 -3.222 1.00 91.50 73 ILE A O 1
ATOM 602 N N . LYS A 1 74 ? -22.558 3.781 -3.418 1.00 91.19 74 LYS A N 1
ATOM 603 C CA . LYS A 1 74 ? -22.588 3.739 -4.883 1.00 91.19 74 LYS A CA 1
ATOM 604 C C . LYS A 1 74 ? -21.326 4.344 -5.494 1.00 91.19 74 LYS A C 1
ATOM 606 O O . LYS A 1 74 ? -20.839 3.815 -6.491 1.00 91.19 74 LYS A O 1
ATOM 611 N N . ASN A 1 75 ? -20.820 5.435 -4.927 1.00 77.62 75 ASN A N 1
ATOM 612 C CA . ASN A 1 75 ? -19.617 6.108 -5.413 1.00 77.62 75 ASN A CA 1
ATOM 613 C C . ASN A 1 75 ? -18.384 5.244 -5.136 1.00 77.62 75 ASN A C 1
ATOM 615 O O . ASN A 1 75 ? -17.661 4.906 -6.069 1.00 77.62 75 ASN A O 1
ATOM 619 N N . ILE A 1 76 ? -18.245 4.767 -3.897 1.00 77.00 76 ILE A N 1
ATOM 620 C CA . ILE A 1 76 ? -17.147 3.888 -3.471 1.00 77.00 76 ILE A CA 1
ATOM 621 C C . ILE A 1 76 ? -17.124 2.590 -4.294 1.00 77.00 76 ILE A C 1
ATOM 623 O O . ILE A 1 76 ? -16.069 2.145 -4.739 1.00 77.00 76 ILE A O 1
ATOM 627 N N . MET A 1 77 ? -18.287 1.990 -4.571 1.00 89.19 77 MET A N 1
ATOM 628 C CA . MET A 1 77 ? -18.358 0.781 -5.403 1.00 89.19 77 MET A CA 1
ATOM 629 C C . MET A 1 77 ? -17.990 1.041 -6.866 1.00 89.19 77 MET A C 1
ATOM 631 O O . MET A 1 77 ? -17.352 0.193 -7.486 1.00 89.19 77 MET A O 1
ATOM 635 N N . LYS A 1 78 ? -18.362 2.195 -7.437 1.00 82.56 78 LYS A N 1
ATOM 636 C CA . LYS A 1 78 ? -17.941 2.566 -8.799 1.00 82.56 78 LYS A CA 1
ATOM 637 C C . LYS A 1 78 ? -16.428 2.716 -8.893 1.00 82.56 78 LYS A C 1
ATOM 639 O O . LYS A 1 78 ? -15.831 2.234 -9.851 1.00 82.56 78 LYS A O 1
ATOM 644 N N . GLU A 1 79 ? -15.828 3.356 -7.898 1.00 73.50 79 GLU A N 1
ATOM 645 C CA . GLU A 1 79 ? -14.382 3.525 -7.814 1.00 73.50 79 GLU A CA 1
ATOM 646 C C . GLU A 1 79 ? -13.682 2.165 -7.682 1.00 73.50 79 GLU A C 1
ATOM 648 O O . GLU A 1 79 ? -12.743 1.874 -8.421 1.00 73.50 79 GLU A O 1
ATOM 653 N N . GLN A 1 80 ? -14.226 1.259 -6.864 1.00 83.25 80 GLN A N 1
ATOM 654 C CA . GLN A 1 80 ? -13.701 -0.101 -6.748 1.00 83.25 80 GLN A CA 1
ATOM 655 C C . GLN A 1 80 ? -13.812 -0.902 -8.054 1.00 83.25 80 GLN A C 1
ATOM 657 O O . GLN A 1 80 ? -12.876 -1.607 -8.432 1.00 83.25 80 GLN A O 1
ATOM 662 N N . VAL A 1 81 ? -14.926 -0.783 -8.783 1.00 86.81 81 VAL A N 1
ATOM 663 C CA . VAL A 1 81 ? -15.075 -1.397 -10.115 1.00 86.81 81 VAL A CA 1
ATOM 664 C C . VAL A 1 81 ? -14.029 -0.852 -11.083 1.00 86.81 81 VAL A C 1
ATOM 666 O O . VAL A 1 81 ? -13.426 -1.628 -11.826 1.00 86.81 8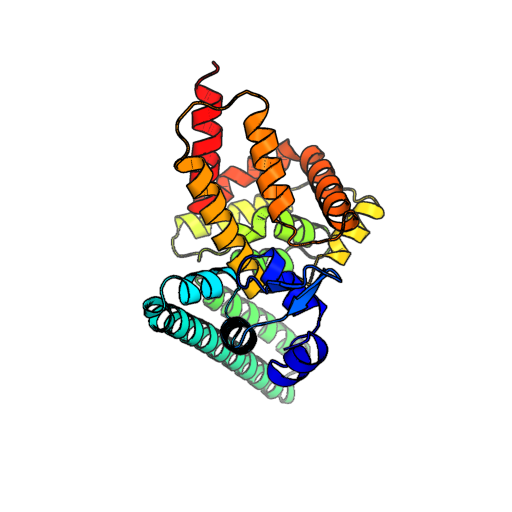1 VAL A O 1
ATOM 669 N N . HIS A 1 82 ? -13.783 0.458 -11.065 1.00 74.88 82 HIS A N 1
ATOM 670 C CA . HIS A 1 82 ? -12.755 1.077 -11.892 1.00 74.88 82 HIS A CA 1
ATOM 671 C C . HIS A 1 82 ? -11.363 0.505 -11.573 1.00 74.88 82 HIS A C 1
ATOM 673 O O . HIS A 1 82 ? -10.702 -0.007 -12.476 1.00 74.88 82 HIS A O 1
ATOM 679 N N . LEU A 1 83 ? -10.977 0.447 -10.293 1.00 69.31 83 LEU A N 1
ATOM 680 C CA . LEU A 1 83 ? -9.698 -0.124 -9.847 1.00 69.31 83 LEU A CA 1
ATOM 681 C C . LEU A 1 83 ? -9.523 -1.598 -10.251 1.00 69.31 83 LEU A C 1
ATOM 683 O O . LEU A 1 83 ? -8.441 -2.010 -10.681 1.00 69.31 83 LEU A O 1
ATOM 687 N N . ILE A 1 84 ? -10.578 -2.408 -10.124 1.00 78.94 84 ILE A N 1
ATOM 688 C CA . ILE A 1 84 ? -10.561 -3.815 -10.548 1.00 78.94 84 ILE A CA 1
ATOM 689 C C . ILE A 1 84 ? -10.418 -3.914 -12.069 1.00 78.94 84 ILE A C 1
ATOM 691 O O . ILE A 1 84 ? -9.646 -4.740 -12.554 1.00 78.94 84 ILE A O 1
ATOM 695 N N . THR A 1 85 ? -11.108 -3.058 -12.823 1.00 80.31 85 THR A N 1
ATOM 696 C CA . THR A 1 85 ? -11.045 -3.036 -14.291 1.00 80.31 85 THR A CA 1
ATOM 697 C C . THR A 1 85 ? -9.640 -2.692 -14.779 1.00 80.31 85 THR A C 1
ATOM 699 O O . THR A 1 85 ? -9.099 -3.396 -15.631 1.00 80.31 85 THR A O 1
ATOM 702 N N . GLU A 1 86 ? -8.999 -1.680 -14.189 1.00 72.94 86 GLU A N 1
ATOM 703 C CA . GLU A 1 86 ? -7.600 -1.348 -14.482 1.00 72.94 86 GLU A CA 1
ATOM 704 C C . GLU A 1 86 ? -6.657 -2.516 -14.170 1.00 72.94 86 GLU A C 1
ATOM 706 O O . GLU A 1 86 ? -5.737 -2.809 -14.940 1.00 72.94 86 GLU A O 1
ATOM 711 N N . LYS A 1 87 ? -6.891 -3.216 -13.050 1.00 73.12 87 LYS A N 1
ATOM 712 C CA . LYS A 1 87 ? -6.096 -4.386 -12.660 1.00 73.12 87 LYS A CA 1
ATOM 713 C C . LYS A 1 87 ? -6.265 -5.536 -13.652 1.00 73.12 87 LYS A C 1
ATOM 715 O O . LYS A 1 87 ? -5.267 -6.149 -14.016 1.00 73.12 87 LYS A O 1
ATOM 720 N N . ILE A 1 88 ? -7.487 -5.809 -14.108 1.00 81.12 88 ILE A N 1
ATOM 721 C CA . ILE A 1 88 ? -7.764 -6.819 -15.140 1.00 81.12 88 ILE A CA 1
ATOM 722 C C . ILE A 1 88 ? -7.059 -6.444 -16.442 1.00 81.12 88 ILE A C 1
ATOM 724 O O . ILE A 1 88 ? -6.359 -7.276 -17.008 1.00 81.12 88 ILE A O 1
ATOM 728 N N . HIS A 1 89 ? -7.187 -5.194 -16.889 1.00 75.19 89 HIS A N 1
ATOM 729 C CA . HIS A 1 89 ? -6.536 -4.728 -18.110 1.00 75.19 89 HIS A CA 1
ATOM 730 C C . HIS A 1 89 ? -5.010 -4.893 -18.041 1.00 75.19 89 HIS A C 1
ATOM 732 O O . HIS A 1 89 ? -4.400 -5.419 -18.967 1.00 75.19 89 HIS A O 1
ATOM 738 N N . PHE A 1 90 ? -4.396 -4.518 -16.914 1.00 69.38 90 PHE A N 1
ATOM 739 C CA . PHE A 1 90 ? -2.965 -4.719 -16.682 1.00 69.38 90 PHE A CA 1
ATOM 740 C C . PHE A 1 90 ? -2.562 -6.197 -16.692 1.00 69.38 90 PHE A C 1
ATOM 742 O O . PHE A 1 90 ? -1.582 -6.560 -17.335 1.00 69.38 90 PHE A O 1
ATOM 749 N N . LEU A 1 91 ? -3.309 -7.052 -15.989 1.00 77.25 91 LEU A N 1
ATOM 750 C CA . LEU A 1 91 ? -3.006 -8.481 -15.919 1.00 77.25 91 LEU A CA 1
ATOM 751 C C . LEU A 1 91 ? -3.155 -9.163 -17.281 1.00 77.25 91 LEU A C 1
ATOM 753 O O . LEU A 1 91 ? -2.301 -9.970 -17.630 1.00 77.25 91 LEU A O 1
ATOM 757 N N . ASN A 1 92 ? -4.180 -8.808 -18.057 1.00 81.00 92 ASN A N 1
ATOM 758 C CA . ASN A 1 92 ? -4.358 -9.316 -19.415 1.00 81.00 92 ASN A CA 1
ATOM 759 C C . ASN A 1 92 ? -3.227 -8.854 -20.329 1.00 81.00 92 ASN A C 1
ATOM 761 O O . ASN A 1 92 ? -2.633 -9.679 -21.003 1.00 81.00 92 ASN A O 1
ATOM 765 N N . LYS A 1 93 ? -2.842 -7.574 -20.275 1.00 73.81 93 LYS A N 1
ATOM 766 C CA . LYS A 1 93 ? -1.706 -7.090 -21.061 1.00 73.81 93 LYS A CA 1
ATOM 767 C C . LYS A 1 93 ? -0.417 -7.839 -20.717 1.00 73.81 93 LYS A C 1
ATOM 769 O O . LYS A 1 93 ? 0.290 -8.277 -21.613 1.00 73.81 93 LYS A O 1
ATOM 774 N N . ASN A 1 94 ? -0.121 -8.029 -19.431 1.00 72.31 94 ASN A N 1
ATOM 775 C CA . ASN A 1 94 ? 1.051 -8.805 -19.019 1.00 72.31 94 ASN A CA 1
ATOM 776 C C . ASN A 1 94 ? 0.966 -10.259 -19.495 1.00 72.31 94 ASN A C 1
ATOM 778 O O . ASN A 1 94 ? 1.976 -10.809 -19.920 1.00 72.31 94 ASN A O 1
ATOM 782 N N . LYS A 1 95 ? -0.222 -10.872 -19.434 1.00 83.75 95 LYS A N 1
ATOM 783 C CA . LYS A 1 95 ? -0.464 -12.219 -19.953 1.00 83.75 95 LYS A CA 1
ATOM 784 C C . LYS A 1 95 ? -0.154 -12.283 -21.447 1.00 83.75 95 LYS A C 1
ATOM 786 O O . LYS A 1 95 ? 0.644 -13.124 -21.833 1.00 83.75 95 LYS A O 1
ATOM 791 N N . ASP A 1 96 ? -0.711 -11.375 -22.246 1.00 78.75 96 ASP A N 1
ATOM 792 C CA . ASP A 1 96 ? -0.512 -11.335 -23.699 1.00 78.75 96 ASP A CA 1
ATOM 793 C C . ASP A 1 96 ? 0.972 -11.147 -24.049 1.00 78.75 96 ASP A C 1
ATOM 795 O O . ASP A 1 96 ? 1.499 -11.805 -24.941 1.00 78.75 96 ASP A O 1
ATOM 799 N N . LEU A 1 97 ? 1.680 -10.286 -23.310 1.00 73.69 97 LEU A N 1
ATOM 800 C CA . LEU A 1 97 ? 3.119 -10.082 -23.481 1.00 73.69 97 LEU A CA 1
ATOM 801 C C . LEU A 1 97 ? 3.927 -11.346 -23.162 1.00 73.69 97 LEU A C 1
ATOM 803 O O . LEU A 1 97 ? 4.835 -11.692 -23.913 1.00 73.69 97 LEU A O 1
ATOM 807 N N . ILE A 1 98 ? 3.583 -12.054 -22.083 1.00 79.62 98 ILE A N 1
ATOM 808 C CA . ILE A 1 98 ? 4.223 -13.324 -21.720 1.00 79.62 98 ILE A CA 1
ATOM 809 C C . ILE A 1 98 ? 3.911 -14.403 -22.765 1.00 79.62 98 ILE A C 1
ATOM 811 O O . ILE A 1 98 ? 4.806 -15.145 -23.153 1.00 79.62 98 ILE A O 1
ATOM 815 N N . GLU A 1 99 ? 2.671 -14.489 -23.247 1.00 83.62 99 GLU A N 1
ATOM 816 C CA . GLU A 1 99 ? 2.262 -15.454 -24.275 1.00 83.62 99 GLU A CA 1
ATOM 817 C C . GLU A 1 99 ? 2.967 -15.202 -25.612 1.00 83.62 99 GLU A C 1
ATOM 819 O O . GLU A 1 99 ? 3.451 -16.149 -26.236 1.00 83.62 99 GLU A O 1
ATOM 824 N N . ASN A 1 100 ? 3.093 -13.939 -26.023 1.00 76.12 100 ASN A N 1
ATOM 825 C CA . ASN A 1 100 ? 3.837 -13.558 -27.221 1.00 76.12 100 ASN A CA 1
ATOM 826 C C . ASN A 1 100 ? 5.321 -13.896 -27.086 1.00 76.12 100 ASN A C 1
ATOM 828 O O . ASN A 1 100 ? 5.883 -14.496 -27.998 1.00 76.12 100 ASN A O 1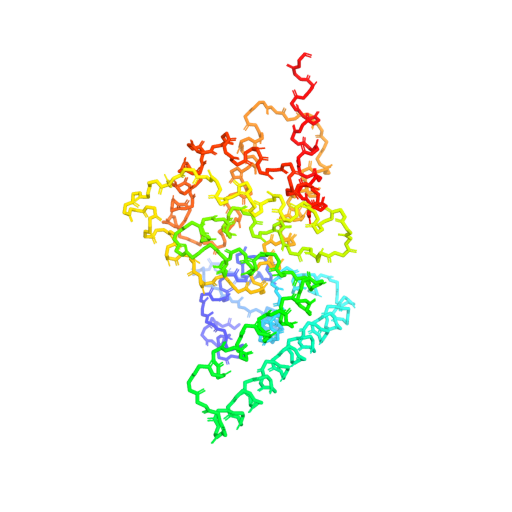
ATOM 832 N N . PHE A 1 101 ? 5.929 -13.583 -25.936 1.00 75.19 101 PHE A N 1
ATOM 833 C CA . PHE A 1 101 ? 7.321 -13.929 -25.662 1.00 75.19 101 PHE A CA 1
ATOM 834 C C . PHE A 1 101 ? 7.535 -15.446 -25.734 1.00 75.19 101 PHE A C 1
ATOM 836 O O . PHE A 1 101 ? 8.378 -15.919 -26.485 1.00 75.19 101 PHE A O 1
ATOM 843 N N . VAL A 1 102 ? 6.708 -16.236 -25.040 1.00 79.62 102 VAL A N 1
ATOM 844 C CA . VAL A 1 102 ? 6.782 -17.708 -25.071 1.00 79.62 102 VAL A CA 1
ATOM 845 C C . VAL A 1 102 ? 6.572 -18.274 -26.478 1.00 79.62 102 VAL A C 1
ATOM 847 O O . VAL A 1 102 ? 7.198 -19.270 -26.830 1.00 79.62 102 VAL A O 1
ATOM 850 N N . THR A 1 103 ? 5.708 -17.662 -27.288 1.00 77.31 103 THR A N 1
ATOM 851 C CA . THR A 1 103 ? 5.493 -18.094 -28.676 1.00 77.31 103 THR A CA 1
ATOM 852 C C . THR A 1 103 ? 6.719 -17.793 -29.538 1.00 77.31 103 THR A C 1
ATOM 854 O O . THR A 1 103 ? 7.169 -18.688 -30.249 1.00 77.31 103 THR A O 1
ATOM 857 N N . GLY A 1 104 ? 7.289 -16.587 -29.419 1.00 70.19 104 GLY A N 1
ATOM 858 C CA . GLY A 1 104 ? 8.508 -16.171 -30.121 1.00 70.19 104 GLY A CA 1
ATOM 859 C C . GLY A 1 104 ? 9.724 -17.035 -29.781 1.00 70.19 104 GLY A C 1
ATOM 860 O O . GLY A 1 104 ? 10.478 -17.406 -30.677 1.00 70.19 104 GLY A O 1
ATOM 861 N N . LEU A 1 105 ? 9.843 -17.477 -28.520 1.00 68.75 105 LEU A N 1
ATOM 862 C CA . LEU A 1 105 ? 10.902 -18.386 -28.055 1.00 68.75 105 LEU A CA 1
ATOM 863 C C . LEU A 1 105 ? 10.978 -19.722 -28.810 1.00 68.75 105 LEU A C 1
ATOM 865 O O . LEU A 1 105 ? 12.036 -20.349 -28.808 1.00 68.75 105 LEU A O 1
ATOM 869 N N . ASN A 1 106 ? 9.889 -20.190 -29.428 1.00 63.81 106 ASN A N 1
ATOM 870 C CA . ASN A 1 106 ? 9.909 -21.460 -30.160 1.00 63.81 106 ASN A CA 1
ATOM 871 C C . ASN A 1 106 ? 10.673 -21.370 -31.493 1.00 63.81 106 ASN A C 1
ATOM 873 O O . ASN A 1 106 ? 11.106 -22.404 -32.001 1.00 63.81 106 ASN A O 1
ATOM 877 N N . ASP A 1 107 ? 10.872 -20.157 -32.022 1.00 61.19 107 ASP A N 1
ATOM 878 C CA . ASP A 1 107 ? 11.450 -19.906 -33.348 1.00 61.19 107 ASP A CA 1
ATOM 879 C C . ASP A 1 107 ? 12.803 -19.165 -33.302 1.00 61.19 107 ASP A C 1
ATOM 881 O O . ASP A 1 107 ? 13.444 -18.978 -34.341 1.00 61.19 107 ASP A O 1
ATOM 885 N N . CYS A 1 108 ? 13.277 -18.753 -32.120 1.00 58.91 108 CYS A N 1
ATOM 886 C CA . CYS A 1 108 ? 14.477 -17.930 -31.966 1.00 58.91 108 CYS A CA 1
ATOM 887 C C . CYS A 1 108 ? 15.564 -18.584 -31.089 1.00 58.91 108 CYS A C 1
ATOM 889 O O . CYS A 1 108 ? 15.312 -19.467 -30.270 1.00 58.91 108 CYS A O 1
ATOM 891 N N . ASN A 1 109 ? 16.827 -18.186 -31.291 1.00 69.19 109 ASN A N 1
ATOM 892 C CA . ASN A 1 109 ? 17.913 -18.595 -30.396 1.00 69.19 109 ASN A CA 1
ATOM 893 C C . ASN A 1 109 ? 17.900 -17.736 -29.113 1.00 69.19 109 ASN A C 1
ATOM 895 O O . ASN A 1 109 ? 17.299 -16.663 -29.079 1.00 69.19 109 ASN A O 1
ATOM 899 N N . LEU A 1 110 ? 18.607 -18.183 -28.070 1.00 66.56 110 LEU A N 1
ATOM 900 C CA . LEU A 1 110 ? 18.647 -17.516 -26.760 1.00 66.56 110 LEU A CA 1
ATOM 901 C C . LEU A 1 110 ? 19.025 -16.021 -26.830 1.00 66.56 110 LEU A C 1
ATOM 903 O O . LEU A 1 110 ? 18.515 -15.233 -26.044 1.00 66.56 110 LEU A O 1
ATOM 907 N N . ASN A 1 111 ? 19.890 -15.615 -27.763 1.00 69.00 111 ASN A N 1
ATOM 908 C CA . ASN A 1 111 ? 20.330 -14.222 -27.874 1.00 69.00 111 ASN A CA 1
ATOM 909 C C . ASN A 1 111 ? 19.230 -13.332 -28.466 1.00 69.00 111 ASN A C 1
ATOM 911 O O . ASN A 1 111 ? 18.971 -12.256 -27.940 1.00 69.00 111 ASN A O 1
ATOM 915 N N . SER A 1 112 ? 18.532 -13.805 -29.499 1.00 68.12 112 SER A N 1
ATOM 916 C CA . SER A 1 112 ? 17.382 -13.094 -30.075 1.00 68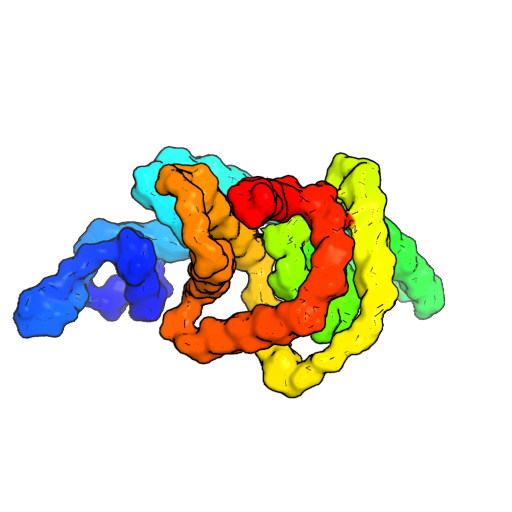.12 112 SER A CA 1
ATOM 917 C C . SER A 1 112 ? 16.232 -12.963 -29.070 1.00 68.12 112 SER A C 1
ATOM 919 O O . SER A 1 112 ? 15.606 -11.914 -28.973 1.00 68.12 112 SER A O 1
ATOM 921 N N . ALA A 1 113 ? 16.021 -13.985 -28.238 1.00 69.12 113 ALA A N 1
ATOM 922 C CA . ALA A 1 113 ? 15.092 -13.911 -27.115 1.00 69.12 113 ALA A CA 1
ATOM 923 C C . ALA A 1 113 ? 15.479 -12.840 -26.075 1.00 69.12 113 ALA A C 1
ATOM 925 O O . ALA A 1 113 ? 14.614 -12.183 -25.500 1.00 69.12 113 ALA A O 1
ATOM 926 N N . MET A 1 114 ? 16.776 -12.656 -25.810 1.00 69.19 114 MET A N 1
ATOM 927 C CA . MET A 1 114 ? 17.250 -11.616 -24.890 1.00 69.19 114 MET A CA 1
ATOM 928 C C . MET A 1 114 ? 17.046 -10.204 -25.459 1.00 69.19 114 MET A C 1
ATOM 930 O O . MET A 1 114 ? 16.660 -9.313 -24.708 1.00 69.19 114 MET A O 1
ATOM 934 N N . GLU A 1 115 ? 17.216 -10.007 -26.769 1.00 70.81 115 GLU A N 1
ATOM 935 C CA . GLU A 1 115 ? 16.924 -8.730 -27.446 1.00 70.81 115 GLU A CA 1
ATOM 936 C C . GLU A 1 115 ? 15.421 -8.385 -27.403 1.00 70.81 115 GLU A C 1
ATOM 938 O O . GLU A 1 115 ? 15.043 -7.239 -27.148 1.00 70.81 115 GLU A O 1
ATOM 943 N N . GLU A 1 116 ? 14.538 -9.378 -27.555 1.00 70.25 116 GLU A N 1
ATOM 944 C CA . GLU A 1 116 ? 13.087 -9.185 -27.410 1.00 70.25 116 GLU A CA 1
ATOM 945 C C . GLU A 1 116 ? 12.687 -8.726 -25.995 1.00 70.25 116 GLU A C 1
ATOM 947 O O . GLU A 1 116 ? 11.758 -7.926 -25.844 1.00 70.25 116 GLU A O 1
ATOM 952 N N . LEU A 1 117 ? 13.401 -9.167 -24.949 1.00 73.25 117 LEU A N 1
ATOM 953 C CA . LEU A 1 117 ? 13.176 -8.697 -23.574 1.00 73.25 117 LEU A CA 1
ATOM 954 C C . LEU A 1 117 ? 13.537 -7.217 -23.394 1.00 73.25 117 LEU A C 1
ATOM 956 O O . LEU A 1 117 ? 12.866 -6.515 -22.631 1.00 73.25 117 LEU A O 1
ATOM 960 N N . GLU A 1 118 ? 14.568 -6.726 -24.084 1.00 72.81 118 GLU A N 1
ATOM 961 C CA . GLU A 1 118 ? 14.952 -5.312 -24.032 1.00 72.81 118 GLU A CA 1
ATOM 962 C C . GLU A 1 118 ? 13.879 -4.416 -24.660 1.00 72.81 118 GLU A C 1
ATOM 964 O O . GLU A 1 118 ? 13.490 -3.402 -24.070 1.00 72.81 118 GLU A O 1
ATOM 969 N N . GLU A 1 119 ? 13.346 -4.806 -25.820 1.00 71.31 119 GLU A N 1
ATOM 970 C CA . GLU A 1 119 ? 12.243 -4.089 -26.471 1.00 71.31 119 GLU A CA 1
ATOM 971 C C . GLU A 1 119 ? 10.951 -4.159 -25.649 1.00 71.31 119 GLU A C 1
ATOM 973 O O . GLU A 1 119 ? 10.263 -3.150 -25.455 1.00 71.31 119 GLU A O 1
ATOM 978 N N . LEU A 1 120 ? 10.656 -5.322 -25.066 1.00 72.56 120 LEU A N 1
ATOM 979 C CA . LEU A 1 120 ? 9.519 -5.491 -24.169 1.00 72.56 120 LEU A CA 1
ATOM 980 C C . LEU A 1 120 ? 9.609 -4.567 -22.946 1.00 72.56 120 LEU A C 1
ATOM 982 O O . LEU A 1 120 ? 8.612 -3.953 -22.554 1.00 72.56 120 LEU A O 1
ATOM 986 N N . ASN A 1 121 ? 10.801 -4.429 -22.359 1.00 76.06 121 ASN A N 1
ATOM 987 C CA . ASN A 1 121 ? 11.032 -3.531 -21.234 1.00 76.06 121 ASN A CA 1
ATOM 988 C C . ASN A 1 121 ? 10.715 -2.071 -21.603 1.00 76.06 121 ASN A C 1
ATOM 990 O O . ASN A 1 121 ? 10.023 -1.387 -20.847 1.00 76.06 121 ASN A O 1
ATOM 994 N N . LYS A 1 122 ? 11.126 -1.604 -22.792 1.00 77.69 122 LYS A N 1
ATOM 995 C CA . LYS A 1 122 ? 10.812 -0.244 -23.275 1.00 77.69 122 LYS A CA 1
ATOM 996 C C . LYS A 1 122 ? 9.302 -0.015 -23.386 1.00 77.69 122 LYS A C 1
ATOM 998 O O . LYS A 1 122 ? 8.798 1.001 -22.901 1.00 77.69 122 LYS A O 1
ATOM 1003 N N . VAL A 1 123 ? 8.573 -0.971 -23.969 1.00 73.56 123 VAL A N 1
ATOM 1004 C CA . VAL A 1 123 ? 7.108 -0.896 -24.131 1.00 73.56 123 VAL A CA 1
ATOM 1005 C C . VAL A 1 123 ? 6.393 -0.891 -22.778 1.00 73.56 123 VAL A C 1
ATOM 1007 O O . VAL A 1 123 ? 5.477 -0.094 -22.561 1.00 73.56 123 VAL A O 1
ATOM 1010 N N . LEU A 1 124 ? 6.814 -1.754 -21.850 1.00 72.50 124 LEU A N 1
ATOM 1011 C CA . LEU A 1 124 ? 6.243 -1.839 -20.505 1.00 72.50 124 LEU A CA 1
ATOM 1012 C C . LEU A 1 124 ? 6.456 -0.553 -19.706 1.00 72.50 124 LEU A C 1
ATOM 1014 O O . LEU A 1 124 ? 5.526 -0.072 -19.055 1.00 72.50 124 LEU A O 1
ATOM 1018 N N . ILE A 1 125 ? 7.655 0.024 -19.776 1.00 74.75 125 ILE A N 1
ATOM 1019 C CA . ILE A 1 125 ? 7.969 1.298 -19.128 1.00 74.75 125 ILE A CA 1
ATOM 1020 C C . ILE A 1 125 ? 7.089 2.414 -19.708 1.00 74.75 125 ILE A C 1
ATOM 1022 O O . ILE A 1 125 ? 6.425 3.124 -18.954 1.00 74.75 125 ILE A O 1
ATOM 1026 N N . ALA A 1 126 ? 7.033 2.550 -21.036 1.00 75.44 126 ALA A N 1
ATOM 1027 C CA . ALA A 1 126 ? 6.269 3.611 -21.695 1.00 75.44 126 ALA A CA 1
ATOM 1028 C C . ALA A 1 126 ? 4.773 3.575 -21.336 1.00 75.44 126 ALA A C 1
ATOM 1030 O O . ALA A 1 126 ? 4.167 4.608 -21.065 1.00 75.44 126 ALA A O 1
ATOM 1031 N N . ASP A 1 127 ? 4.189 2.381 -21.277 1.00 71.56 127 ASP A N 1
ATOM 1032 C CA . ASP A 1 127 ? 2.765 2.195 -20.999 1.00 71.56 127 ASP A CA 1
ATOM 1033 C C . ASP A 1 127 ? 2.386 2.285 -19.512 1.00 71.56 127 ASP A C 1
ATOM 1035 O O . ASP A 1 127 ? 1.215 2.467 -19.161 1.00 71.56 127 ASP A O 1
ATOM 1039 N N . SER A 1 128 ? 3.357 2.109 -18.617 1.00 77.62 128 SER A N 1
ATOM 1040 C CA . SER A 1 128 ? 3.107 2.127 -17.176 1.00 77.62 128 SER A CA 1
ATOM 1041 C C . SER A 1 128 ? 3.417 3.470 -16.526 1.00 77.62 128 SER A C 1
ATOM 1043 O O . SER A 1 128 ? 2.771 3.788 -15.532 1.00 77.62 128 SER A O 1
ATOM 1045 N N . LYS A 1 129 ? 4.312 4.284 -17.102 1.00 80.56 129 LYS A N 1
ATOM 1046 C CA . LYS A 1 129 ? 4.763 5.577 -16.555 1.00 80.56 129 LYS A CA 1
ATOM 1047 C C . LYS A 1 129 ? 3.634 6.530 -16.140 1.00 80.56 129 LYS A C 1
ATOM 1049 O O . LYS A 1 129 ? 3.704 7.149 -15.081 1.00 80.56 129 LYS A O 1
ATOM 1054 N N . THR A 1 130 ? 2.566 6.610 -16.928 1.00 79.94 130 THR A N 1
ATOM 1055 C CA . THR A 1 130 ? 1.420 7.504 -16.676 1.00 79.94 130 THR A CA 1
ATOM 1056 C C . THR A 1 130 ? 0.388 6.918 -15.709 1.00 79.94 130 THR A C 1
ATOM 1058 O O . THR A 1 130 ? -0.627 7.550 -15.424 1.00 79.94 130 THR A O 1
ATOM 1061 N N . ARG A 1 131 ? 0.607 5.705 -15.186 1.00 78.00 131 ARG A N 1
ATOM 1062 C CA . ARG A 1 131 ? -0.327 5.043 -14.270 1.00 78.00 131 ARG A CA 1
ATOM 1063 C C . ARG A 1 131 ? -0.035 5.434 -12.827 1.00 78.00 131 ARG A C 1
ATOM 1065 O O . ARG A 1 131 ? 1.114 5.458 -12.385 1.00 78.00 131 ARG A O 1
ATOM 1072 N N . ALA A 1 132 ? -1.094 5.636 -12.050 1.00 72.06 132 ALA A N 1
ATOM 1073 C CA . ALA A 1 132 ? -0.972 5.852 -10.615 1.00 72.06 132 ALA A CA 1
ATOM 1074 C C . ALA A 1 132 ? -0.264 4.663 -9.926 1.00 72.06 132 ALA A C 1
ATOM 1076 O O . ALA A 1 132 ? -0.605 3.491 -10.135 1.00 72.06 132 ALA A O 1
ATOM 1077 N N . GLY A 1 133 ? 0.730 4.973 -9.095 1.00 73.31 133 GLY A N 1
ATOM 1078 C CA . GLY A 1 133 ? 1.567 4.005 -8.390 1.00 73.31 133 GLY A CA 1
ATOM 1079 C C . GLY A 1 133 ? 2.708 3.409 -9.217 1.00 73.31 133 GLY A C 1
ATOM 1080 O O . GLY A 1 133 ? 3.357 2.488 -8.721 1.00 73.31 133 GLY A O 1
ATOM 1081 N N . TYR A 1 134 ? 2.959 3.904 -10.438 1.00 84.12 134 TYR A N 1
ATOM 1082 C CA . TYR A 1 134 ? 4.143 3.543 -11.224 1.00 84.12 134 TYR A CA 1
ATOM 1083 C C . TYR A 1 134 ? 5.428 3.828 -10.448 1.00 84.12 134 TYR A C 1
ATOM 1085 O O . TYR A 1 134 ? 6.138 2.889 -10.116 1.00 84.12 134 TYR A O 1
ATOM 1093 N N . MET A 1 135 ? 5.670 5.092 -10.081 1.00 86.62 135 MET A N 1
ATOM 1094 C CA . MET A 1 135 ? 6.911 5.540 -9.434 1.00 86.62 135 MET A CA 1
ATOM 1095 C C . MET A 1 135 ? 7.263 4.704 -8.201 1.00 86.62 135 MET A C 1
ATOM 1097 O O . MET A 1 135 ? 8.382 4.230 -8.048 1.00 86.62 135 MET A O 1
ATOM 1101 N N . MET A 1 136 ? 6.277 4.461 -7.340 1.00 80.69 136 MET A N 1
ATOM 1102 C CA . MET A 1 136 ? 6.448 3.632 -6.150 1.00 80.69 136 MET A CA 1
ATOM 1103 C C . MET A 1 136 ? 6.898 2.197 -6.472 1.00 80.69 136 MET A C 1
ATOM 1105 O O . MET A 1 136 ? 7.788 1.681 -5.805 1.00 80.69 136 MET A O 1
ATOM 1109 N N . LYS A 1 137 ? 6.285 1.538 -7.465 1.00 77.50 137 LYS A N 1
ATOM 1110 C CA . LYS A 1 137 ? 6.698 0.186 -7.887 1.00 77.50 137 LYS A CA 1
ATOM 1111 C C . LYS A 1 137 ? 8.041 0.202 -8.601 1.00 77.50 137 LYS A C 1
ATOM 1113 O O . LYS A 1 137 ? 8.807 -0.749 -8.506 1.00 77.50 137 LYS A O 1
ATOM 1118 N N . GLU A 1 138 ? 8.291 1.273 -9.332 1.00 85.75 138 GLU A N 1
ATOM 1119 C CA . GLU A 1 138 ? 9.489 1.425 -10.127 1.00 85.75 138 GLU A CA 1
ATOM 1120 C C . GLU A 1 138 ? 10.724 1.565 -9.238 1.00 85.75 138 GLU A C 1
ATOM 1122 O O . GLU A 1 138 ? 11.732 0.944 -9.547 1.00 85.75 138 GLU A O 1
ATOM 1127 N N . LEU A 1 139 ? 10.625 2.253 -8.091 1.00 83.75 139 LEU A N 1
ATOM 1128 C CA . LEU A 1 139 ? 11.705 2.308 -7.096 1.00 83.75 139 LEU A CA 1
ATOM 1129 C C . LEU A 1 139 ? 12.150 0.921 -6.613 1.00 83.75 139 LEU A C 1
ATOM 1131 O O . LEU A 1 139 ? 13.347 0.688 -6.496 1.00 83.75 139 LEU A O 1
ATOM 1135 N N . ASP A 1 140 ? 11.216 0.005 -6.345 1.00 72.94 140 ASP A N 1
ATOM 1136 C CA . ASP A 1 140 ? 11.549 -1.382 -5.976 1.00 72.94 140 ASP A CA 1
ATOM 1137 C C . ASP A 1 140 ? 12.287 -2.099 -7.114 1.00 72.94 140 ASP A C 1
ATOM 1139 O O . ASP A 1 140 ? 13.301 -2.763 -6.906 1.00 72.94 140 ASP A O 1
ATOM 1143 N N . ARG A 1 141 ? 11.805 -1.912 -8.347 1.00 82.25 141 ARG A N 1
ATOM 1144 C CA . ARG A 1 141 ? 12.377 -2.559 -9.528 1.00 82.25 141 ARG A CA 1
ATOM 1145 C C . ARG A 1 141 ? 13.798 -2.082 -9.831 1.00 82.25 141 ARG A C 1
ATOM 1147 O O . ARG A 1 141 ? 14.644 -2.909 -10.156 1.00 82.25 141 ARG A O 1
ATOM 1154 N N . ILE A 1 142 ? 14.035 -0.770 -9.788 1.00 87.00 142 ILE A N 1
ATOM 1155 C CA . ILE A 1 142 ? 15.308 -0.169 -10.217 1.00 87.00 142 ILE A CA 1
ATOM 1156 C C . ILE A 1 142 ? 16.346 -0.104 -9.088 1.00 87.00 142 ILE A C 1
ATOM 1158 O O . ILE A 1 142 ? 17.535 -0.111 -9.380 1.00 87.00 142 ILE A O 1
ATOM 1162 N N . PHE A 1 143 ? 15.922 -0.122 -7.816 1.00 85.75 143 PHE A N 1
ATOM 1163 C CA . PHE A 1 143 ? 16.811 -0.166 -6.649 1.00 85.75 143 PHE A CA 1
ATOM 1164 C C . PHE A 1 143 ? 16.592 -1.450 -5.832 1.00 85.75 143 PHE A C 1
ATOM 1166 O O . PHE A 1 143 ? 15.916 -1.429 -4.803 1.00 85.75 143 PHE A O 1
ATOM 1173 N N . PRO A 1 144 ? 17.160 -2.597 -6.234 1.00 79.69 144 PRO A N 1
ATOM 1174 C CA . PRO A 1 144 ? 16.930 -3.852 -5.529 1.00 79.69 144 PRO A CA 1
ATOM 1175 C C . PRO A 1 144 ? 17.523 -3.854 -4.107 1.00 79.69 144 PRO A C 1
ATOM 1177 O O . PRO A 1 144 ? 18.430 -3.099 -3.758 1.00 79.69 144 PRO A O 1
ATOM 1180 N N . GLY A 1 145 ? 17.044 -4.773 -3.265 1.00 80.81 145 GLY A N 1
ATOM 1181 C CA . GLY A 1 145 ? 17.609 -4.995 -1.929 1.00 80.81 145 GLY A CA 1
ATOM 1182 C C . GLY A 1 145 ? 17.125 -3.997 -0.873 1.00 80.81 145 GLY A C 1
ATOM 1183 O O . GLY A 1 145 ? 16.065 -3.398 -1.005 1.00 80.81 145 GLY A O 1
ATOM 1184 N N . ASN A 1 146 ? 17.852 -3.863 0.240 1.00 80.62 146 ASN A N 1
ATOM 1185 C CA . ASN A 1 146 ? 17.390 -3.061 1.387 1.00 80.62 146 ASN A CA 1
ATOM 1186 C C . ASN A 1 146 ? 17.211 -1.573 1.055 1.00 80.62 146 ASN A C 1
ATOM 1188 O O . ASN A 1 146 ? 16.394 -0.915 1.698 1.00 80.62 146 ASN A O 1
ATOM 1192 N N . PHE A 1 147 ? 17.909 -1.073 0.034 1.00 84.81 147 PHE A N 1
ATOM 1193 C CA . PHE A 1 147 ? 17.829 0.316 -0.394 1.00 84.81 147 PHE A CA 1
ATOM 1194 C C . PHE A 1 147 ? 16.467 0.665 -0.998 1.00 84.81 147 PHE A C 1
ATOM 1196 O O . PHE A 1 147 ? 15.746 1.465 -0.403 1.00 84.81 147 PHE A O 1
ATOM 1203 N N . GLY A 1 148 ? 16.015 0.006 -2.071 1.00 79.88 148 GLY A N 1
ATOM 1204 C CA . GLY A 1 148 ? 14.671 0.268 -2.611 1.00 79.88 148 GLY A CA 1
ATOM 1205 C C . GLY A 1 148 ? 13.552 -0.053 -1.628 1.00 79.88 148 GLY A C 1
ATOM 1206 O O . GLY A 1 148 ? 12.522 0.626 -1.618 1.00 79.88 148 GLY A O 1
ATOM 1207 N N . LYS A 1 149 ? 13.763 -1.017 -0.720 1.00 78.25 149 LYS A N 1
ATOM 1208 C CA . LYS A 1 149 ? 12.828 -1.284 0.383 1.00 78.25 149 LYS A CA 1
ATOM 1209 C C . LYS A 1 149 ? 12.704 -0.098 1.338 1.00 78.25 149 LYS A C 1
ATOM 1211 O O . LYS A 1 149 ? 11.590 0.276 1.706 1.00 78.25 149 LYS A O 1
ATOM 1216 N N . LEU A 1 150 ? 13.834 0.500 1.715 1.00 79.12 150 LEU A N 1
ATOM 1217 C CA . LEU A 1 150 ? 13.895 1.701 2.543 1.00 79.12 150 LEU A CA 1
ATOM 1218 C C . LEU A 1 150 ? 13.230 2.891 1.837 1.00 79.12 150 LEU A C 1
ATOM 1220 O O . LEU A 1 150 ? 12.419 3.586 2.447 1.00 79.12 150 LEU A O 1
ATOM 1224 N N . LEU A 1 151 ? 13.510 3.085 0.545 1.00 80.19 151 LEU A N 1
ATOM 1225 C CA . LEU A 1 151 ? 12.902 4.145 -0.264 1.00 80.19 151 LEU A CA 1
ATOM 1226 C C . LEU A 1 151 ? 11.386 3.973 -0.381 1.00 80.19 151 LEU A C 1
ATOM 1228 O O . LEU A 1 151 ? 10.635 4.929 -0.198 1.00 80.19 151 LEU A O 1
ATOM 1232 N N . SER A 1 152 ? 10.923 2.746 -0.616 1.00 74.25 152 SER A N 1
ATOM 1233 C CA . SER A 1 152 ? 9.496 2.414 -0.657 1.00 74.25 152 SER A CA 1
ATOM 1234 C C . SER A 1 152 ? 8.811 2.730 0.672 1.00 74.25 152 SER A C 1
ATOM 1236 O O . SER A 1 152 ? 7.698 3.250 0.690 1.00 74.25 152 SER A O 1
ATOM 1238 N N . PHE A 1 153 ? 9.479 2.454 1.792 1.00 73.00 153 PHE A N 1
ATOM 1239 C CA . PHE A 1 153 ? 8.968 2.779 3.119 1.00 73.00 153 PHE A CA 1
ATOM 1240 C C . PHE A 1 153 ? 8.918 4.293 3.371 1.00 73.00 153 PHE A C 1
ATOM 1242 O O . PHE A 1 153 ? 7.927 4.797 3.897 1.00 73.00 153 PHE A O 1
ATOM 1249 N N . HIS A 1 154 ? 9.961 5.026 2.977 1.00 77.44 154 HIS A N 1
ATOM 1250 C CA . HIS A 1 154 ? 10.075 6.458 3.241 1.00 77.44 154 HIS A CA 1
ATOM 1251 C C . HIS A 1 154 ? 9.201 7.313 2.303 1.00 77.44 154 HIS A C 1
ATOM 1253 O O . HIS A 1 154 ? 8.431 8.157 2.766 1.00 77.44 154 HIS A O 1
ATOM 1259 N N . TYR A 1 155 ? 9.266 7.058 0.992 1.00 78.88 155 TYR A N 1
ATOM 1260 C CA . TYR A 1 155 ? 8.609 7.863 -0.043 1.00 78.88 155 TYR A CA 1
ATOM 1261 C C . TYR A 1 155 ? 7.395 7.204 -0.701 1.00 78.88 155 TYR A C 1
ATOM 1263 O O . TYR A 1 155 ? 6.616 7.900 -1.354 1.00 78.88 155 TYR A O 1
ATOM 1271 N N . GLY A 1 156 ? 7.170 5.898 -0.524 1.00 73.06 156 GLY A N 1
ATOM 1272 C CA . GLY A 1 156 ? 6.153 5.161 -1.288 1.00 73.06 156 GLY A CA 1
ATOM 1273 C C . GLY A 1 156 ? 4.739 5.744 -1.195 1.00 73.06 156 GLY A C 1
ATOM 1274 O O . GLY A 1 156 ? 4.021 5.776 -2.191 1.00 73.06 156 GLY A O 1
ATOM 1275 N N . GLN A 1 157 ? 4.356 6.304 -0.042 1.00 69.62 157 GLN A N 1
ATOM 1276 C CA . GLN A 1 157 ? 3.044 6.945 0.142 1.00 69.62 157 GLN A CA 1
ATOM 1277 C C . GLN A 1 157 ? 2.851 8.250 -0.655 1.00 69.62 157 GLN A C 1
ATOM 1279 O O . GLN A 1 157 ? 1.717 8.696 -0.831 1.00 69.62 157 GLN A O 1
ATOM 1284 N N . PHE A 1 158 ? 3.936 8.883 -1.101 1.00 78.31 158 PHE A N 1
ATOM 1285 C CA . PHE A 1 158 ? 3.909 10.140 -1.851 1.00 78.31 158 PHE A CA 1
ATOM 1286 C C . PHE A 1 158 ? 4.000 9.912 -3.362 1.00 78.31 158 PHE A C 1
ATOM 1288 O O . PHE A 1 158 ? 3.537 10.747 -4.132 1.00 78.31 158 PHE A O 1
ATOM 1295 N N . LEU A 1 159 ? 4.501 8.751 -3.784 1.00 82.94 159 LEU A N 1
ATOM 1296 C CA . LEU A 1 159 ? 4.782 8.401 -5.179 1.00 82.94 159 LEU A CA 1
ATOM 1297 C C . LEU A 1 159 ? 3.645 7.608 -5.852 1.00 82.94 159 LEU A C 1
ATOM 1299 O O . LEU A 1 159 ? 3.876 6.780 -6.736 1.00 82.94 159 LEU A O 1
ATOM 1303 N N . TYR A 1 160 ? 2.402 7.836 -5.412 1.00 78.38 160 TYR A N 1
ATOM 1304 C CA . TYR A 1 160 ? 1.214 7.208 -6.000 1.00 78.38 160 TYR A CA 1
ATOM 1305 C C . TYR A 1 160 ? 0.630 8.005 -7.174 1.00 78.38 160 TYR A C 1
ATOM 1307 O O . TYR A 1 160 ? -0.058 7.429 -8.012 1.00 78.38 160 TYR A O 1
ATOM 1315 N N . GLU A 1 161 ? 0.878 9.313 -7.253 1.00 82.12 161 GLU A N 1
ATOM 1316 C CA . GLU A 1 161 ? 0.411 10.124 -8.382 1.00 82.12 161 GLU A CA 1
ATOM 1317 C C . GLU A 1 161 ? 1.023 9.631 -9.711 1.00 82.12 161 GLU A C 1
ATOM 1319 O O . GLU A 1 161 ? 2.116 9.061 -9.708 1.00 82.12 161 GLU A O 1
ATOM 1324 N N . PRO A 1 162 ? 0.329 9.794 -10.850 1.00 83.06 162 PRO A N 1
ATOM 1325 C CA . PRO A 1 162 ? 0.889 9.457 -12.157 1.00 83.06 162 PRO A CA 1
ATOM 1326 C C . PRO A 1 162 ? 1.981 10.453 -12.588 1.00 83.06 162 PRO A C 1
ATOM 1328 O O . PRO A 1 162 ? 1.974 11.615 -12.163 1.00 83.06 162 PRO A O 1
ATOM 1331 N N . LEU A 1 163 ? 2.888 10.011 -13.470 1.00 88.62 163 LEU A N 1
ATOM 1332 C CA . LEU A 1 163 ? 3.758 10.901 -14.248 1.00 88.62 163 LEU A CA 1
ATOM 1333 C C . LEU A 1 163 ? 2.966 11.426 -15.450 1.00 88.62 163 LEU A C 1
ATOM 1335 O O . LEU A 1 163 ? 2.936 10.805 -16.509 1.00 88.62 163 LEU A O 1
ATOM 1339 N N . ASP A 1 164 ? 2.251 12.528 -15.249 1.00 86.25 164 ASP A N 1
ATOM 1340 C CA . ASP A 1 164 ? 1.280 13.093 -16.192 1.00 86.25 164 ASP A CA 1
ATOM 1341 C C . ASP A 1 164 ? 1.710 14.440 -16.800 1.00 86.25 164 ASP A C 1
ATOM 1343 O O . ASP A 1 164 ? 0.939 15.066 -17.526 1.00 86.25 164 ASP A O 1
ATOM 1347 N N . SER A 1 165 ? 2.944 14.882 -16.538 1.00 89.81 165 SER A N 1
ATOM 1348 C CA . SER A 1 165 ? 3.513 16.114 -17.090 1.00 89.81 165 SER A CA 1
ATOM 1349 C C . SER A 1 165 ? 5.020 16.001 -17.315 1.00 89.81 165 SER A C 1
ATOM 1351 O O . SER A 1 165 ? 5.707 15.274 -16.593 1.00 89.81 165 SER A O 1
ATOM 1353 N N . ASP A 1 166 ? 5.548 16.774 -18.267 1.00 89.75 166 ASP A N 1
ATOM 1354 C CA . ASP A 1 166 ? 6.993 16.861 -18.544 1.00 89.75 166 ASP A CA 1
ATOM 1355 C C . ASP A 1 166 ? 7.794 17.273 -17.300 1.00 89.75 166 ASP A C 1
ATOM 1357 O O . ASP A 1 166 ? 8.896 16.781 -17.063 1.00 89.75 166 ASP A O 1
ATOM 1361 N N . GLU A 1 167 ? 7.212 18.133 -16.459 1.00 94.12 167 GLU A N 1
ATOM 1362 C CA . GLU A 1 167 ? 7.804 18.551 -15.187 1.00 94.12 167 GLU A CA 1
ATOM 1363 C C . GLU A 1 167 ? 7.983 17.359 -14.234 1.00 94.12 167 GLU A C 1
ATOM 1365 O O . GLU A 1 167 ? 9.060 17.175 -13.665 1.00 94.12 167 GLU A O 1
ATOM 1370 N N . LYS A 1 168 ? 6.957 16.508 -14.096 1.00 94.50 168 LYS A N 1
ATOM 1371 C CA . LYS A 1 168 ? 7.047 15.295 -13.277 1.00 94.50 168 LYS A CA 1
ATOM 1372 C C . LYS A 1 168 ? 7.990 14.263 -13.882 1.00 94.50 168 LYS A C 1
ATOM 1374 O O . LYS A 1 168 ? 8.709 13.613 -13.132 1.00 94.50 168 LYS A O 1
ATOM 1379 N N . PHE A 1 169 ? 8.020 14.117 -15.207 1.00 90.31 169 PHE A N 1
ATOM 1380 C CA . PHE A 1 169 ? 8.984 13.233 -15.866 1.00 90.31 169 PHE A CA 1
ATOM 1381 C C . PHE A 1 169 ? 10.418 13.635 -15.539 1.00 90.31 169 PHE A C 1
ATOM 1383 O O . PHE A 1 169 ? 11.193 12.799 -15.080 1.00 90.31 169 PHE A O 1
ATOM 1390 N N . LYS A 1 170 ? 10.735 14.924 -15.684 1.00 93.12 170 LYS A N 1
ATOM 1391 C CA . LYS A 1 170 ? 12.060 15.451 -15.369 1.00 93.12 170 LYS A CA 1
ATOM 1392 C C . LYS A 1 170 ? 12.415 15.270 -13.891 1.00 93.12 170 LYS A C 1
ATOM 1394 O O . LYS A 1 170 ? 13.492 14.775 -13.582 1.00 93.12 170 LYS A O 1
ATOM 1399 N N . ALA A 1 171 ? 11.500 15.602 -12.978 1.00 96.06 171 ALA A N 1
ATOM 1400 C CA . ALA A 1 171 ? 11.729 15.426 -11.543 1.00 96.06 171 ALA A 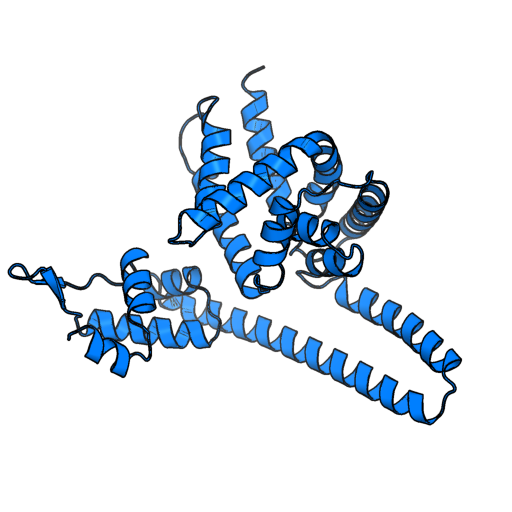CA 1
ATOM 1401 C C . ALA A 1 171 ? 11.914 13.953 -11.144 1.00 96.06 171 ALA A C 1
ATOM 1403 O O . ALA A 1 171 ? 12.655 13.651 -10.213 1.00 96.06 171 ALA A O 1
ATOM 1404 N N . TRP A 1 172 ? 11.252 13.024 -11.837 1.00 94.62 172 TRP A N 1
ATOM 1405 C CA . TRP A 1 172 ? 11.454 11.594 -11.628 1.00 94.62 172 TRP A CA 1
ATOM 1406 C C . TRP A 1 172 ? 12.838 11.139 -12.096 1.00 94.62 172 TRP A C 1
ATOM 1408 O O . TRP A 1 172 ? 13.509 10.420 -11.364 1.00 94.62 172 TRP A O 1
ATOM 1418 N N . GLU A 1 173 ? 13.286 11.568 -13.278 1.00 92.38 173 GLU A N 1
ATOM 1419 C CA . GLU A 1 173 ? 14.630 11.245 -13.777 1.00 92.38 173 GLU A CA 1
ATOM 1420 C C . GLU A 1 173 ? 15.724 11.801 -12.860 1.00 92.38 173 GLU A C 1
ATOM 1422 O O . GLU A 1 173 ? 16.643 11.076 -12.485 1.00 92.38 173 GLU A O 1
ATOM 1427 N N . GLU A 1 174 ? 15.594 13.056 -12.430 1.00 94.31 174 GLU A N 1
ATOM 1428 C CA . GLU A 1 174 ? 16.538 13.665 -11.492 1.00 94.31 174 GLU A CA 1
ATOM 1429 C C . GLU A 1 174 ? 16.507 12.988 -10.112 1.00 94.31 174 GLU A C 1
ATOM 1431 O O . GLU A 1 174 ? 17.559 12.820 -9.502 1.00 94.31 174 GLU A O 1
ATOM 1436 N N . LEU A 1 175 ? 15.336 12.550 -9.627 1.00 94.06 175 LEU A N 1
ATOM 1437 C CA . LEU A 1 175 ? 15.236 11.761 -8.395 1.00 94.06 175 LEU A CA 1
ATOM 1438 C C . LEU A 1 175 ? 15.996 10.442 -8.512 1.00 94.06 175 LEU A C 1
ATOM 1440 O O . LEU A 1 175 ? 16.718 10.085 -7.589 1.00 94.06 175 LEU A O 1
ATOM 1444 N N . VAL A 1 176 ? 15.812 9.711 -9.613 1.00 92.44 176 VAL A N 1
ATOM 1445 C CA . VAL A 1 176 ? 16.487 8.426 -9.830 1.00 92.44 176 VAL A CA 1
ATOM 1446 C C . VAL A 1 176 ? 18.000 8.619 -9.912 1.00 92.44 176 VAL A C 1
ATOM 1448 O O . VAL A 1 176 ? 18.721 7.875 -9.258 1.00 92.44 176 VAL A O 1
ATOM 1451 N N . ASN A 1 177 ? 18.477 9.641 -10.625 1.00 90.94 177 ASN A N 1
ATOM 1452 C CA . ASN A 1 177 ? 19.908 9.947 -10.699 1.00 90.94 177 ASN A CA 1
ATOM 1453 C C . ASN A 1 177 ? 20.481 10.325 -9.325 1.00 90.94 177 ASN A C 1
ATOM 1455 O O . ASN A 1 177 ? 21.473 9.747 -8.895 1.00 90.94 177 ASN A O 1
ATOM 1459 N N . ASP A 1 178 ? 19.818 11.233 -8.596 1.00 90.56 178 ASP A N 1
ATOM 1460 C CA . ASP A 1 178 ? 20.258 11.640 -7.255 1.00 90.56 178 ASP A CA 1
ATOM 1461 C C . ASP A 1 178 ? 20.254 10.450 -6.271 1.00 90.56 178 ASP A C 1
ATOM 1463 O O . ASP A 1 178 ? 21.026 10.454 -5.316 1.00 90.56 178 ASP A O 1
ATOM 1467 N N . LEU A 1 179 ? 19.377 9.454 -6.468 1.00 89.19 179 LEU A N 1
ATOM 1468 C CA . LEU A 1 179 ? 19.325 8.225 -5.669 1.00 89.19 179 LEU A CA 1
ATOM 1469 C C . LEU A 1 179 ? 20.457 7.245 -6.002 1.00 89.19 179 LEU A C 1
ATOM 1471 O O . LEU A 1 179 ? 20.954 6.589 -5.089 1.00 89.19 179 LEU A O 1
ATOM 1475 N N . ASP A 1 180 ? 20.842 7.137 -7.274 1.00 89.12 180 ASP A N 1
ATOM 1476 C CA . ASP A 1 180 ? 21.912 6.246 -7.749 1.00 89.12 180 ASP A CA 1
ATOM 1477 C C . ASP A 1 180 ? 23.303 6.716 -7.287 1.00 89.12 180 ASP A C 1
ATOM 1479 O O . ASP A 1 180 ? 24.203 5.915 -7.053 1.00 89.12 180 ASP A O 1
ATOM 1483 N N . GLU A 1 181 ? 23.460 8.024 -7.067 1.00 88.00 181 GLU A N 1
ATOM 1484 C CA . GLU A 1 181 ? 24.694 8.634 -6.561 1.00 88.00 181 GLU A CA 1
ATOM 1485 C C . GLU A 1 181 ? 24.835 8.591 -5.025 1.00 88.00 181 GLU A C 1
ATOM 1487 O O . GLU A 1 181 ? 25.826 9.082 -4.475 1.00 88.00 181 GLU A O 1
ATOM 1492 N N . ILE A 1 182 ? 23.856 8.043 -4.295 1.00 86.50 182 ILE A N 1
ATOM 1493 C CA . ILE A 1 182 ? 23.926 7.966 -2.830 1.00 86.50 182 ILE A CA 1
ATOM 1494 C C . ILE A 1 182 ? 25.001 6.963 -2.406 1.00 86.50 182 ILE A C 1
ATOM 1496 O O . ILE A 1 182 ? 25.008 5.812 -2.835 1.00 86.50 182 ILE A O 1
ATOM 1500 N N . GLU A 1 183 ? 25.884 7.402 -1.503 1.00 82.06 183 GLU A N 1
ATOM 1501 C CA . GLU A 1 183 ? 26.857 6.523 -0.850 1.00 82.06 183 GLU A CA 1
ATOM 1502 C C . GLU A 1 183 ? 26.167 5.331 -0.175 1.00 82.06 183 GLU A C 1
ATOM 1504 O O . GLU A 1 183 ? 25.068 5.449 0.374 1.00 82.06 183 GLU A O 1
ATOM 1509 N N . GLU A 1 184 ? 26.838 4.179 -0.189 1.00 81.19 184 GLU A N 1
ATOM 1510 C CA . GLU A 1 184 ? 26.275 2.934 0.322 1.00 81.19 184 GLU A CA 1
ATOM 1511 C C . GLU A 1 184 ? 25.802 3.079 1.778 1.00 81.19 184 GLU A C 1
ATOM 1513 O O . GLU A 1 184 ? 26.526 3.517 2.675 1.00 81.19 184 GLU A O 1
ATOM 1518 N N . ILE A 1 185 ? 24.544 2.706 2.014 1.00 85.75 185 ILE A N 1
ATOM 1519 C CA . ILE A 1 185 ? 23.928 2.771 3.335 1.00 85.75 185 ILE A CA 1
ATOM 1520 C C . ILE A 1 185 ? 24.285 1.503 4.114 1.00 85.75 185 ILE A C 1
ATOM 1522 O O . ILE A 1 185 ? 23.879 0.398 3.753 1.00 85.75 185 ILE A O 1
ATOM 1526 N N . GLU A 1 186 ? 24.978 1.658 5.240 1.00 87.56 186 GLU A N 1
ATOM 1527 C CA . GLU A 1 186 ? 25.271 0.541 6.137 1.00 87.56 186 GLU A CA 1
ATOM 1528 C C . GLU A 1 186 ? 24.052 0.162 6.992 1.00 87.56 186 GLU A C 1
ATOM 1530 O O . GLU A 1 186 ? 23.605 0.896 7.877 1.00 87.56 186 GLU A O 1
ATOM 1535 N N . TYR A 1 187 ? 23.516 -1.038 6.762 1.00 86.00 187 TYR A N 1
ATOM 1536 C CA . TYR A 1 187 ? 22.370 -1.552 7.510 1.00 86.00 187 TYR A CA 1
ATOM 1537 C C . TYR A 1 187 ? 22.805 -2.471 8.650 1.00 86.00 187 TYR A C 1
ATOM 1539 O O . TYR A 1 187 ? 23.332 -3.561 8.418 1.00 86.00 187 TYR A O 1
ATOM 1547 N N . THR A 1 188 ? 22.455 -2.118 9.886 1.00 90.81 188 THR A N 1
ATOM 1548 C CA . THR A 1 188 ? 22.582 -3.058 11.012 1.00 90.81 188 THR A CA 1
ATOM 1549 C C . THR A 1 188 ? 21.662 -4.268 10.819 1.00 90.81 188 THR A C 1
ATOM 1551 O O . THR A 1 188 ? 20.582 -4.147 10.235 1.00 90.81 188 THR A O 1
ATOM 1554 N N . GLU A 1 189 ? 22.030 -5.440 11.352 1.00 88.81 189 GLU A N 1
ATOM 1555 C CA . GLU A 1 189 ? 21.203 -6.656 11.237 1.00 88.81 189 GLU A CA 1
ATOM 1556 C C . GLU A 1 189 ? 19.751 -6.444 11.686 1.00 88.81 189 GLU A C 1
ATOM 1558 O O . GLU A 1 189 ? 18.818 -7.017 11.120 1.00 88.81 189 GLU A O 1
ATOM 1563 N N . ASN A 1 190 ? 19.553 -5.637 12.729 1.00 87.88 190 ASN A N 1
ATOM 1564 C CA . ASN A 1 190 ? 18.231 -5.346 13.258 1.00 87.88 190 ASN A CA 1
ATOM 1565 C C . ASN A 1 190 ? 17.395 -4.527 12.263 1.00 87.88 190 ASN A C 1
ATOM 1567 O O . ASN A 1 190 ? 16.253 -4.886 11.986 1.00 87.88 190 ASN A O 1
ATOM 1571 N N . ILE A 1 191 ? 17.983 -3.499 11.647 1.00 85.44 191 ILE A N 1
ATOM 1572 C CA . ILE A 1 191 ? 17.313 -2.706 10.609 1.00 85.44 191 ILE A CA 1
ATOM 1573 C C . ILE A 1 191 ? 16.978 -3.573 9.394 1.00 85.44 191 ILE A C 1
ATOM 1575 O O . ILE A 1 191 ? 15.861 -3.503 8.886 1.00 85.44 191 ILE A O 1
ATOM 1579 N N . GLN A 1 192 ? 17.874 -4.473 8.983 1.00 84.00 192 GLN A N 1
ATOM 1580 C CA . GLN A 1 192 ? 17.582 -5.422 7.904 1.00 84.00 192 GLN A CA 1
ATOM 1581 C C . GLN A 1 192 ? 16.404 -6.345 8.250 1.00 84.00 192 GLN A C 1
ATOM 1583 O O . GLN A 1 192 ? 15.529 -6.580 7.414 1.00 84.00 192 GLN A O 1
ATOM 1588 N N . LYS A 1 193 ? 16.343 -6.855 9.489 1.00 82.12 193 LYS A N 1
ATOM 1589 C CA . LYS A 1 193 ? 15.218 -7.673 9.978 1.00 82.12 193 LYS A CA 1
ATOM 1590 C C . LYS A 1 193 ? 13.909 -6.888 9.960 1.00 82.12 193 LYS A C 1
ATOM 1592 O O . LYS A 1 193 ? 12.900 -7.430 9.516 1.00 82.12 193 LYS A O 1
ATOM 1597 N N . ILE A 1 194 ? 13.926 -5.631 10.399 1.00 75.00 194 ILE A N 1
ATOM 1598 C CA . ILE A 1 194 ? 12.761 -4.740 10.385 1.00 75.00 194 ILE A CA 1
ATOM 1599 C C . ILE A 1 194 ? 12.294 -4.511 8.946 1.00 75.00 194 ILE A C 1
ATOM 1601 O O . ILE A 1 194 ? 11.151 -4.831 8.625 1.00 75.00 194 ILE A O 1
ATOM 1605 N N . ILE A 1 195 ? 13.182 -4.059 8.057 1.00 74.50 195 ILE A N 1
ATOM 1606 C CA . ILE A 1 195 ? 12.872 -3.821 6.642 1.00 74.50 195 ILE A CA 1
ATOM 1607 C C . ILE A 1 195 ? 12.254 -5.079 6.022 1.00 74.50 195 ILE A C 1
ATOM 1609 O O . ILE A 1 195 ? 11.138 -5.028 5.514 1.00 74.50 195 ILE A O 1
ATOM 1613 N N . ASN A 1 196 ? 12.904 -6.238 6.142 1.00 75.19 196 ASN A N 1
ATOM 1614 C CA . ASN A 1 196 ? 12.408 -7.492 5.565 1.00 75.19 196 ASN A CA 1
ATOM 1615 C C . ASN A 1 196 ? 11.100 -7.992 6.195 1.00 75.19 196 ASN A C 1
ATOM 1617 O O . ASN A 1 196 ? 10.312 -8.655 5.523 1.00 75.19 196 ASN A O 1
ATOM 1621 N N . LYS A 1 197 ? 10.842 -7.687 7.472 1.00 72.94 197 LYS A N 1
ATOM 1622 C CA . LYS A 1 197 ? 9.607 -8.078 8.165 1.00 72.94 197 LYS A CA 1
ATOM 1623 C C . LYS A 1 197 ? 8.377 -7.361 7.609 1.00 72.94 197 LYS A C 1
ATOM 1625 O O . LYS A 1 197 ? 7.300 -7.972 7.602 1.00 72.94 197 LYS A O 1
ATOM 1630 N N . TYR A 1 198 ? 8.521 -6.099 7.205 1.00 66.56 198 TYR A N 1
ATOM 1631 C CA . TYR A 1 198 ? 7.418 -5.258 6.722 1.00 66.56 198 TYR A CA 1
ATOM 1632 C C . TYR A 1 198 ? 7.367 -5.158 5.195 1.00 66.56 198 TYR A C 1
ATOM 1634 O O . TYR A 1 198 ? 6.292 -4.961 4.626 1.00 66.56 198 TYR A O 1
ATOM 1642 N N . TYR A 1 199 ? 8.494 -5.368 4.520 1.00 59.84 199 TYR A N 1
ATOM 1643 C CA . TYR A 1 199 ? 8.552 -5.383 3.069 1.00 59.84 199 TYR A CA 1
ATOM 1644 C C . TYR A 1 199 ? 7.781 -6.567 2.463 1.00 59.84 199 TYR A C 1
ATOM 1646 O O . TYR A 1 199 ? 7.825 -7.680 2.981 1.00 59.84 199 TYR A O 1
ATOM 1654 N N . GLY A 1 200 ? 7.035 -6.333 1.378 1.00 53.16 200 GLY A N 1
ATOM 1655 C CA . GLY A 1 200 ? 6.210 -7.352 0.705 1.00 53.16 200 GLY A CA 1
ATOM 1656 C C . GLY A 1 200 ? 4.869 -7.688 1.382 1.00 53.16 200 GLY A C 1
ATOM 1657 O O . GLY A 1 200 ? 4.046 -8.375 0.782 1.00 53.16 200 GLY A O 1
ATOM 1658 N N . LYS A 1 201 ? 4.603 -7.184 2.597 1.00 52.06 201 LYS A N 1
ATOM 1659 C CA . LYS A 1 201 ? 3.288 -7.309 3.267 1.00 52.06 201 LYS A CA 1
ATOM 1660 C C . LYS A 1 201 ? 2.329 -6.160 2.964 1.00 52.06 201 LYS A C 1
ATOM 1662 O O . LYS A 1 201 ? 1.139 -6.281 3.232 1.00 52.06 201 LYS A O 1
ATOM 1667 N N . ILE A 1 202 ? 2.844 -5.055 2.434 1.00 50.09 202 ILE A N 1
ATOM 1668 C CA . ILE A 1 202 ? 2.069 -3.854 2.133 1.00 50.09 202 ILE A CA 1
ATOM 1669 C C . ILE A 1 202 ? 1.510 -3.986 0.710 1.00 50.09 202 ILE A C 1
ATOM 1671 O O . ILE A 1 202 ? 2.248 -3.918 -0.270 1.00 50.09 202 ILE A O 1
ATOM 1675 N N . THR A 1 203 ? 0.200 -4.200 0.582 1.00 46.25 203 THR A N 1
ATOM 1676 C CA . THR A 1 203 ? -0.473 -4.302 -0.723 1.00 46.25 203 THR A CA 1
ATOM 1677 C C . THR A 1 203 ? -0.779 -2.918 -1.320 1.00 46.25 203 THR A C 1
ATOM 1679 O O . THR A 1 203 ? -0.801 -1.917 -0.604 1.00 46.25 203 THR A O 1
ATOM 1682 N N . LYS A 1 204 ? -1.104 -2.833 -2.627 1.00 45.41 204 LYS A N 1
ATOM 1683 C CA . LYS A 1 204 ? -1.608 -1.588 -3.270 1.00 45.41 204 LYS A CA 1
ATOM 1684 C C . LYS A 1 204 ? -2.792 -0.993 -2.486 1.00 45.41 204 LYS A C 1
ATOM 1686 O O . LYS A 1 204 ? -2.886 0.219 -2.332 1.00 45.41 204 LYS A O 1
ATOM 1691 N N . THR A 1 205 ? -3.656 -1.850 -1.949 1.00 39.59 205 THR A N 1
ATOM 1692 C CA . THR A 1 205 ? -4.803 -1.471 -1.117 1.00 39.59 205 THR A CA 1
ATOM 1693 C C . THR A 1 205 ? -4.370 -0.921 0.246 1.00 39.59 205 THR A C 1
ATOM 1695 O O . THR A 1 205 ? -5.017 -0.024 0.773 1.00 39.59 205 THR A O 1
ATOM 1698 N N . ASP A 1 206 ? -3.273 -1.415 0.823 1.00 46.69 206 ASP A N 1
ATOM 1699 C CA . ASP A 1 206 ? -2.723 -0.881 2.076 1.00 46.69 206 ASP A CA 1
ATOM 1700 C C . ASP A 1 206 ? -2.043 0.471 1.867 1.00 46.69 206 ASP A C 1
ATOM 1702 O O . ASP A 1 206 ? -2.152 1.344 2.716 1.00 46.69 206 ASP A O 1
ATOM 1706 N N . LEU A 1 207 ? -1.441 0.698 0.701 1.00 48.50 207 LEU A N 1
ATOM 1707 C CA . LEU A 1 207 ? -0.865 1.993 0.332 1.00 48.50 207 LEU A CA 1
ATOM 1708 C C . LEU A 1 207 ? -1.932 3.056 0.074 1.00 48.50 207 LEU A C 1
ATOM 1710 O O . LEU A 1 207 ? -1.772 4.183 0.528 1.00 48.50 207 LEU A O 1
ATOM 1714 N N . ILE A 1 208 ? -3.034 2.699 -0.594 1.00 45.06 208 ILE A N 1
ATOM 1715 C CA . ILE A 1 208 ? -4.201 3.584 -0.754 1.00 45.06 208 ILE A CA 1
ATOM 1716 C C . ILE A 1 208 ? -4.766 3.959 0.625 1.00 45.06 208 ILE A C 1
ATOM 1718 O O . ILE A 1 208 ? -4.913 5.145 0.914 1.00 45.06 208 ILE A O 1
ATOM 1722 N N . LYS A 1 209 ? -4.931 2.974 1.525 1.00 47.53 209 LYS A N 1
ATOM 1723 C CA . LYS A 1 209 ? -5.329 3.219 2.923 1.00 47.53 209 LYS A CA 1
ATOM 1724 C C . LYS A 1 209 ? -4.377 4.176 3.627 1.00 47.53 209 LYS A C 1
ATOM 1726 O O . LYS A 1 209 ? -4.839 5.162 4.187 1.00 47.53 209 LYS A O 1
ATOM 1731 N N . ILE A 1 210 ? -3.069 3.907 3.592 1.00 48.34 210 ILE A N 1
ATOM 1732 C CA . ILE A 1 210 ? -2.038 4.775 4.181 1.00 48.34 210 ILE A CA 1
ATOM 1733 C C . ILE A 1 210 ? -2.152 6.186 3.590 1.00 48.34 210 ILE A C 1
ATOM 1735 O O . ILE A 1 210 ? -2.076 7.177 4.314 1.00 48.34 210 ILE A O 1
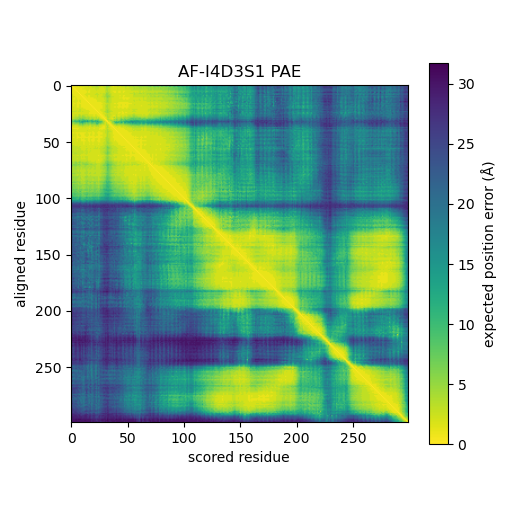ATOM 1739 N N . ASN A 1 211 ? -2.406 6.300 2.286 1.00 45.41 211 ASN A N 1
ATOM 1740 C CA . ASN A 1 211 ? -2.523 7.578 1.604 1.00 45.41 211 ASN A CA 1
ATOM 1741 C C . ASN A 1 211 ? -3.739 8.397 2.091 1.00 45.41 211 ASN A C 1
ATOM 1743 O O . ASN A 1 211 ? -3.573 9.568 2.445 1.00 45.41 211 ASN A O 1
ATOM 1747 N N . GLU A 1 212 ? -4.928 7.800 2.182 1.00 47.88 212 GLU A N 1
ATOM 1748 C CA . GLU A 1 212 ? -6.154 8.475 2.650 1.00 47.88 212 GLU A CA 1
ATOM 1749 C C . GLU A 1 212 ? -6.137 8.800 4.138 1.00 47.88 212 GLU A C 1
ATOM 1751 O O . GLU A 1 212 ? -6.550 9.883 4.549 1.00 47.88 212 GLU A O 1
ATOM 1756 N N . ILE A 1 213 ? -5.590 7.902 4.943 1.00 46.03 213 ILE A N 1
ATOM 1757 C CA . ILE A 1 213 ? -5.346 8.120 6.365 1.00 46.03 213 ILE A CA 1
ATOM 1758 C C . ILE A 1 213 ? -4.420 9.320 6.580 1.00 46.03 213 ILE A C 1
ATOM 1760 O O . ILE A 1 213 ? -4.747 10.239 7.334 1.00 46.03 213 ILE A O 1
ATOM 1764 N N . SER A 1 214 ? -3.286 9.349 5.875 1.00 46.44 214 SER A N 1
ATOM 1765 C CA . SER A 1 214 ? -2.331 10.451 5.959 1.00 46.44 214 SER A CA 1
ATOM 1766 C C . SER A 1 214 ? -2.972 11.757 5.477 1.00 46.44 214 SER A C 1
ATOM 1768 O O . SER A 1 214 ? -2.709 12.811 6.046 1.00 46.44 214 SER A O 1
ATOM 1770 N N . LYS A 1 215 ? -3.865 11.708 4.476 1.00 48.62 215 LYS A N 1
ATOM 1771 C CA . LYS A 1 215 ? -4.645 12.873 4.028 1.00 48.62 215 LYS A CA 1
ATOM 1772 C C . LYS A 1 215 ? -5.554 13.403 5.147 1.00 48.62 215 LYS A C 1
ATOM 1774 O O . LYS A 1 215 ? -5.503 14.593 5.437 1.00 48.62 215 LYS A O 1
ATOM 1779 N N . GLN A 1 216 ? -6.298 12.536 5.834 1.00 48.41 216 GLN A N 1
ATOM 1780 C CA . GLN A 1 216 ? -7.174 12.930 6.947 1.00 48.41 216 GLN A CA 1
ATOM 1781 C C . GLN A 1 216 ? -6.396 13.455 8.166 1.00 48.41 216 GLN A C 1
ATOM 1783 O O . GLN A 1 216 ? -6.835 14.398 8.825 1.00 48.41 216 GLN A O 1
ATOM 1788 N N . ALA A 1 217 ? -5.236 12.873 8.480 1.00 48.78 217 ALA A N 1
ATOM 1789 C CA . ALA A 1 217 ? -4.374 13.347 9.563 1.00 48.78 217 ALA A CA 1
ATOM 1790 C C . ALA A 1 217 ? -3.814 14.749 9.267 1.00 48.78 217 ALA A C 1
ATOM 1792 O O . ALA A 1 217 ? -3.855 15.630 10.129 1.00 48.78 217 ALA A O 1
ATOM 1793 N N . ILE A 1 218 ? -3.374 14.981 8.027 1.00 49.19 218 ILE A N 1
ATOM 1794 C CA . ILE A 1 218 ? -2.949 16.302 7.550 1.00 49.19 218 ILE A CA 1
ATOM 1795 C C . ILE A 1 218 ? -4.126 17.290 7.597 1.00 49.19 218 ILE A C 1
ATOM 1797 O O . ILE A 1 218 ? -3.973 18.391 8.115 1.00 49.19 218 ILE A O 1
ATOM 1801 N N . GLU A 1 219 ? -5.327 16.902 7.161 1.00 50.84 219 GLU A N 1
ATOM 1802 C CA . GLU A 1 219 ? -6.537 17.741 7.229 1.00 50.84 219 GLU A CA 1
ATOM 1803 C C . GLU A 1 219 ? -6.942 18.111 8.667 1.00 50.84 219 GLU A C 1
ATOM 1805 O O . GLU A 1 219 ? -7.365 19.239 8.927 1.00 50.84 219 GLU A O 1
ATOM 1810 N N . ARG A 1 220 ? -6.748 17.218 9.644 1.00 51.09 220 ARG A N 1
ATOM 1811 C CA . ARG A 1 220 ? -6.943 17.531 11.073 1.00 51.09 220 ARG A CA 1
ATOM 1812 C C . ARG A 1 220 ? -5.898 18.510 11.608 1.00 51.09 220 ARG A C 1
ATOM 1814 O O . ARG A 1 220 ? -6.226 19.377 12.415 1.00 51.09 220 ARG A O 1
ATOM 1821 N N . LEU A 1 221 ? -4.654 18.413 11.138 1.00 50.88 221 LEU A N 1
ATOM 1822 C CA . LEU A 1 221 ? -3.610 19.396 11.449 1.00 50.88 221 LEU A CA 1
ATOM 1823 C C . LEU A 1 221 ? -3.875 20.758 10.790 1.00 50.88 221 LEU A C 1
ATOM 1825 O O . LEU A 1 221 ? -3.455 21.776 11.344 1.00 50.88 221 LEU A O 1
ATOM 1829 N N . LEU A 1 222 ? -4.557 20.778 9.640 1.00 48.69 222 LEU A N 1
ATOM 1830 C CA . LEU A 1 222 ? -4.964 21.986 8.912 1.00 48.69 222 LEU A CA 1
ATOM 1831 C C . LEU A 1 222 ? -6.164 22.702 9.555 1.00 48.69 222 LEU A C 1
ATOM 1833 O O . LEU A 1 222 ? -6.290 23.915 9.423 1.00 48.69 222 LEU A O 1
ATOM 1837 N N . THR A 1 223 ? -7.048 21.972 10.239 1.00 49.09 223 THR A N 1
ATOM 1838 C CA . THR A 1 223 ? -8.320 22.501 10.772 1.00 49.09 223 THR A CA 1
ATOM 1839 C C . THR A 1 223 ? -8.260 22.921 12.249 1.00 49.09 223 THR A C 1
ATOM 1841 O O . THR A 1 223 ? -9.201 23.546 12.747 1.00 49.09 223 THR A O 1
ATOM 1844 N N . ARG A 1 224 ? -7.164 22.631 12.968 1.00 50.28 224 ARG A N 1
ATOM 1845 C CA . ARG A 1 224 ? -6.963 23.053 14.370 1.00 50.28 224 ARG A CA 1
ATOM 1846 C C . ARG A 1 224 ? -6.719 24.569 14.459 1.00 50.28 224 ARG A C 1
ATOM 1848 O O . ARG A 1 224 ? -5.882 25.112 13.748 1.00 50.28 224 ARG A O 1
ATOM 1855 N N . LYS A 1 225 ? -7.416 25.252 15.376 1.00 41.69 225 LYS A N 1
ATOM 1856 C CA . LYS A 1 225 ? -7.155 26.662 15.724 1.00 41.69 225 LYS A CA 1
ATOM 1857 C C . LYS A 1 225 ? -5.965 26.772 16.694 1.00 41.69 225 LYS A C 1
ATOM 1859 O O . LYS A 1 225 ? -5.997 26.134 17.744 1.00 41.69 225 LYS A O 1
ATOM 1864 N N . GLY A 1 226 ? -4.979 27.616 16.367 1.00 51.47 226 GLY A N 1
ATOM 1865 C CA . GLY A 1 226 ? -3.839 27.991 17.226 1.00 51.47 226 GLY A CA 1
ATOM 1866 C C . GLY A 1 226 ? -2.460 27.596 16.672 1.00 51.47 226 GLY A C 1
ATOM 1867 O O . GLY A 1 226 ? -2.359 26.653 15.887 1.00 51.47 226 GLY A O 1
ATOM 1868 N N . SER A 1 227 ? -1.411 28.319 17.083 1.00 42.44 227 SER A N 1
ATOM 1869 C CA . SER A 1 227 ? -0.009 28.010 16.754 1.00 42.44 227 SER A CA 1
ATOM 1870 C C . SER A 1 227 ? 0.538 26.927 17.698 1.00 42.44 227 SER A C 1
ATOM 1872 O O . SER A 1 227 ? 0.336 27.049 18.907 1.00 42.44 227 SER A O 1
ATOM 1874 N N . PRO A 1 228 ? 1.183 25.866 17.182 1.00 45.06 228 PRO A N 1
ATOM 1875 C CA . PRO A 1 228 ? 1.688 24.773 18.008 1.00 45.06 228 PRO A CA 1
ATOM 1876 C C . PRO A 1 228 ? 2.999 25.111 18.749 1.00 45.06 228 PRO A C 1
ATOM 1878 O O . PRO A 1 228 ? 3.753 25.969 18.296 1.00 45.06 228 PRO A O 1
ATOM 1881 N N . SER A 1 229 ? 3.281 24.436 19.869 1.00 45.44 229 SER A N 1
ATOM 1882 C CA . SER A 1 229 ? 4.555 24.541 20.610 1.00 45.44 229 SER A CA 1
ATOM 1883 C C . SER A 1 229 ? 5.732 23.899 19.849 1.00 45.44 229 SER A C 1
ATOM 1885 O O . SER A 1 229 ? 5.515 23.096 18.945 1.00 45.44 229 SER A O 1
ATOM 1887 N N . GLU A 1 230 ? 6.988 24.205 20.211 1.00 42.41 230 GLU A N 1
ATOM 1888 C CA . GLU A 1 230 ? 8.194 23.652 19.548 1.00 42.41 230 GLU A CA 1
ATOM 1889 C C . GLU A 1 230 ? 8.298 22.111 19.602 1.00 42.41 230 GLU A C 1
ATOM 1891 O O . GLU A 1 230 ? 8.901 21.500 18.721 1.00 42.41 230 GLU A O 1
ATOM 1896 N N . GLU A 1 231 ? 7.657 21.462 20.579 1.00 38.94 231 GLU A N 1
ATOM 1897 C CA . GLU A 1 231 ? 7.612 19.996 20.719 1.00 38.94 231 GLU A CA 1
ATOM 1898 C C . GLU A 1 231 ? 6.483 19.342 19.890 1.00 38.94 231 GLU A C 1
ATOM 1900 O O . GLU A 1 231 ? 6.514 18.143 19.600 1.00 38.94 231 GLU A O 1
ATOM 1905 N N . GLU A 1 232 ? 5.486 20.114 19.446 1.00 40.47 232 GLU A N 1
ATOM 1906 C CA . GLU A 1 232 ? 4.283 19.594 18.787 1.00 40.47 232 GLU A CA 1
ATOM 1907 C C . GLU A 1 232 ? 4.468 19.114 17.329 1.00 40.47 232 GLU A C 1
ATOM 1909 O O . GLU A 1 232 ? 3.749 18.193 16.943 1.00 40.47 232 GLU A O 1
ATOM 1914 N N . PRO A 1 233 ? 5.387 19.634 16.486 1.00 40.03 233 PRO A N 1
ATOM 1915 C CA . PRO A 1 233 ? 5.675 19.054 15.169 1.00 40.03 233 PRO A CA 1
ATOM 1916 C C . PRO A 1 233 ? 6.292 17.656 15.269 1.00 40.03 233 PRO A C 1
ATOM 1918 O O . PRO A 1 233 ? 5.967 16.784 14.463 1.00 40.03 233 PRO A O 1
ATOM 1921 N N . LEU A 1 234 ? 7.136 17.430 16.283 1.00 42.41 234 LEU A N 1
ATOM 1922 C CA . LEU A 1 234 ? 7.716 16.123 16.591 1.00 42.41 234 LEU A CA 1
ATOM 1923 C C . LEU A 1 234 ? 6.649 15.173 17.147 1.00 42.41 234 LEU A C 1
ATOM 1925 O O . LEU A 1 234 ? 6.569 14.040 16.695 1.00 42.41 234 LEU A O 1
ATOM 1929 N N . GLU A 1 235 ? 5.776 15.644 18.041 1.00 41.47 235 GLU A N 1
ATOM 1930 C CA . GLU A 1 235 ? 4.621 14.897 18.568 1.00 41.47 235 GLU A CA 1
ATOM 1931 C C . GLU A 1 235 ? 3.580 14.583 17.472 1.00 41.47 235 GLU A C 1
ATOM 1933 O O . GLU A 1 235 ? 2.984 13.510 17.461 1.00 41.47 235 GLU A O 1
ATOM 1938 N N . ALA A 1 236 ? 3.352 15.492 16.519 1.00 39.50 236 ALA A N 1
ATOM 1939 C CA . ALA A 1 236 ? 2.458 15.284 15.381 1.00 39.50 236 ALA A CA 1
ATOM 1940 C C . ALA A 1 236 ? 3.045 14.274 14.395 1.00 39.50 236 ALA A C 1
ATOM 1942 O O . ALA A 1 236 ? 2.323 13.393 13.934 1.00 39.50 236 ALA A O 1
ATOM 1943 N N . LYS A 1 237 ? 4.355 14.351 14.129 1.00 44.12 237 LYS A N 1
ATOM 1944 C CA . LYS A 1 237 ? 5.084 13.318 13.392 1.00 44.12 237 LYS A CA 1
ATOM 1945 C C . LYS A 1 237 ? 4.977 11.983 14.135 1.00 44.12 237 LYS A C 1
ATOM 1947 O O . LYS A 1 237 ? 4.514 11.026 13.536 1.00 44.12 237 LYS A O 1
ATOM 1952 N N . ARG A 1 238 ? 5.194 11.960 15.456 1.00 45.94 238 ARG A N 1
ATOM 1953 C CA . ARG A 1 238 ? 5.042 10.780 16.324 1.00 45.94 238 ARG A CA 1
ATOM 1954 C C . ARG A 1 238 ? 3.618 10.210 16.359 1.00 45.94 238 ARG A C 1
ATOM 1956 O O . ARG A 1 238 ? 3.450 9.007 16.453 1.00 45.94 238 ARG A O 1
ATOM 1963 N N . LYS A 1 239 ? 2.576 11.039 16.263 1.00 45.44 239 LYS A N 1
ATOM 1964 C CA . LYS A 1 239 ? 1.166 10.599 16.208 1.00 45.44 239 LYS A CA 1
ATOM 1965 C C . LYS A 1 239 ? 0.754 10.101 14.830 1.00 45.44 239 LYS A C 1
ATOM 1967 O O . LYS A 1 239 ? -0.062 9.191 14.728 1.00 45.44 239 LYS A O 1
ATOM 1972 N N . VAL A 1 240 ? 1.325 10.677 13.773 1.00 45.53 240 VAL A N 1
ATOM 1973 C CA . VAL A 1 240 ? 1.254 10.101 12.427 1.00 45.53 240 VAL A CA 1
ATOM 1974 C C . VAL A 1 240 ? 1.963 8.741 12.437 1.00 45.53 240 VAL A C 1
ATOM 1976 O O . VAL A 1 240 ? 1.387 7.794 11.917 1.00 45.53 240 VAL A O 1
ATOM 1979 N N . GLU A 1 241 ? 3.109 8.626 13.129 1.00 44.38 241 GLU A N 1
ATOM 1980 C CA . GLU A 1 241 ? 3.900 7.406 13.418 1.00 44.38 241 GLU A CA 1
ATOM 1981 C C . GLU A 1 241 ? 3.130 6.333 14.215 1.00 44.38 241 GLU A C 1
ATOM 1983 O O . GLU A 1 241 ? 3.047 5.189 13.775 1.00 44.38 241 GLU A O 1
ATOM 1988 N N . GLU A 1 242 ? 2.468 6.705 15.313 1.00 42.34 242 GLU A N 1
ATOM 1989 C CA . GLU A 1 242 ? 1.565 5.849 16.104 1.00 42.34 242 GLU A CA 1
ATOM 1990 C C . GLU A 1 242 ? 0.358 5.357 15.281 1.00 42.34 242 GLU A C 1
ATOM 1992 O O . GLU A 1 242 ? -0.198 4.297 15.567 1.00 42.34 242 GLU A O 1
ATOM 1997 N N . TYR A 1 243 ? -0.034 6.092 14.234 1.00 41.22 243 TYR A N 1
ATOM 1998 C CA . TYR A 1 243 ? -1.127 5.711 13.340 1.00 41.22 243 TYR A CA 1
ATOM 1999 C C . TYR A 1 243 ? -0.685 4.820 12.158 1.00 41.22 243 TYR A C 1
ATOM 2001 O O . TYR A 1 243 ? -1.511 4.053 11.662 1.00 41.22 243 TYR A O 1
ATOM 2009 N N . TYR A 1 244 ? 0.596 4.815 11.726 1.00 40.91 244 TYR A N 1
ATOM 2010 C CA . TYR A 1 244 ? 1.103 3.823 10.731 1.00 40.91 244 TYR A CA 1
ATOM 2011 C C . TYR A 1 244 ? 0.760 2.395 11.144 1.00 40.91 244 TYR A C 1
ATOM 2013 O O . TYR A 1 244 ? 0.657 1.481 10.326 1.00 40.91 244 TYR A O 1
ATOM 2021 N N . THR A 1 245 ? 0.606 2.208 12.443 1.00 38.69 245 THR A N 1
ATOM 2022 C CA . THR A 1 245 ? 0.416 0.938 13.066 1.00 38.69 245 THR A CA 1
ATOM 2023 C C . THR A 1 245 ? -1.025 0.828 13.528 1.00 38.69 245 THR A C 1
ATOM 2025 O O . THR A 1 245 ? -1.342 1.167 14.664 1.00 38.69 245 THR A O 1
ATOM 2028 N N . ASN A 1 246 ? -1.898 0.214 12.730 1.00 44.75 246 ASN A N 1
ATOM 2029 C CA . ASN A 1 246 ? -3.005 -0.516 13.346 1.00 44.75 246 ASN A CA 1
ATOM 2030 C C . ASN A 1 246 ? -2.469 -1.813 13.975 1.00 44.75 246 ASN A C 1
ATOM 2032 O O . ASN A 1 246 ? -2.831 -2.931 13.613 1.00 44.75 246 ASN A O 1
ATOM 2036 N N . ILE A 1 247 ? -1.468 -1.643 14.836 1.00 47.44 247 ILE A N 1
ATOM 2037 C CA . ILE A 1 247 ? -0.721 -2.713 15.440 1.00 47.44 247 ILE A CA 1
ATOM 2038 C C . ILE A 1 247 ? -1.024 -2.646 16.916 1.00 47.44 247 ILE A C 1
ATOM 2040 O O . ILE A 1 247 ? -0.472 -1.854 17.670 1.00 47.44 247 ILE A O 1
ATOM 2044 N N . SER A 1 248 ? -1.859 -3.574 17.348 1.00 43.62 248 SER A N 1
ATOM 2045 C CA . SER A 1 248 ? -2.163 -3.816 18.754 1.00 43.62 248 SER A CA 1
ATOM 2046 C C . SER A 1 248 ? -0.929 -4.275 19.563 1.00 43.62 248 SER A C 1
ATOM 2048 O O . SER A 1 248 ? -1.056 -4.660 20.722 1.00 43.62 248 SER A O 1
ATOM 2050 N N . ASN A 1 249 ? 0.262 -4.319 18.949 1.00 50.16 249 ASN A N 1
ATOM 2051 C CA . ASN A 1 249 ? 1.479 -4.928 19.464 1.00 50.16 249 ASN A CA 1
ATOM 2052 C C . ASN A 1 249 ? 2.629 -3.912 19.583 1.00 50.16 249 ASN A C 1
ATOM 2054 O O . ASN A 1 249 ? 3.240 -3.495 18.599 1.00 50.16 249 ASN A O 1
ATOM 2058 N N . LYS A 1 250 ? 2.996 -3.616 20.832 1.00 58.19 250 LYS A N 1
ATOM 2059 C CA . LYS A 1 250 ? 4.129 -2.772 21.243 1.00 58.19 250 LYS A CA 1
ATOM 2060 C C . LYS A 1 250 ? 5.428 -3.026 20.458 1.00 58.19 250 LYS A C 1
ATOM 2062 O O . LYS A 1 250 ? 6.201 -2.095 20.257 1.00 58.19 250 LYS A O 1
ATOM 2067 N N . LYS A 1 251 ? 5.671 -4.261 19.996 1.00 63.88 251 LYS A N 1
ATOM 2068 C CA . LYS A 1 251 ? 6.886 -4.612 19.247 1.00 63.88 251 LYS A CA 1
ATOM 2069 C C . LYS A 1 251 ? 6.972 -3.944 17.871 1.00 63.88 251 LYS A C 1
ATOM 2071 O O . LYS A 1 251 ? 8.065 -3.601 17.447 1.00 63.88 251 LYS A O 1
ATOM 2076 N N . GLU A 1 252 ? 5.861 -3.751 17.171 1.00 57.75 252 GLU A N 1
ATOM 2077 C CA . GLU A 1 252 ? 5.915 -3.189 15.813 1.00 57.75 252 GLU A CA 1
ATOM 2078 C C . GLU A 1 252 ? 6.016 -1.656 15.830 1.00 57.75 252 GLU A C 1
ATOM 2080 O O . GLU A 1 252 ? 6.695 -1.088 14.982 1.00 57.75 252 GLU A O 1
ATOM 2085 N N . ILE A 1 253 ? 5.457 -1.002 16.859 1.00 55.88 253 ILE A N 1
ATOM 2086 C CA . ILE A 1 253 ? 5.704 0.423 17.155 1.00 55.88 253 ILE A CA 1
ATOM 2087 C C . ILE A 1 253 ? 7.199 0.655 17.395 1.00 55.88 253 ILE A C 1
ATOM 2089 O O . ILE A 1 253 ? 7.791 1.588 16.857 1.00 55.88 253 ILE A O 1
ATOM 2093 N N . GLN A 1 254 ? 7.820 -0.222 18.187 1.00 63.06 254 GLN A N 1
ATOM 2094 C CA . GLN A 1 254 ? 9.250 -0.155 18.457 1.00 63.06 254 GLN A CA 1
ATOM 2095 C C . GLN A 1 254 ? 10.078 -0.344 17.177 1.00 63.06 254 GLN A C 1
ATOM 2097 O O . GLN A 1 254 ? 10.958 0.466 16.907 1.00 63.06 254 GLN A O 1
ATOM 2102 N N 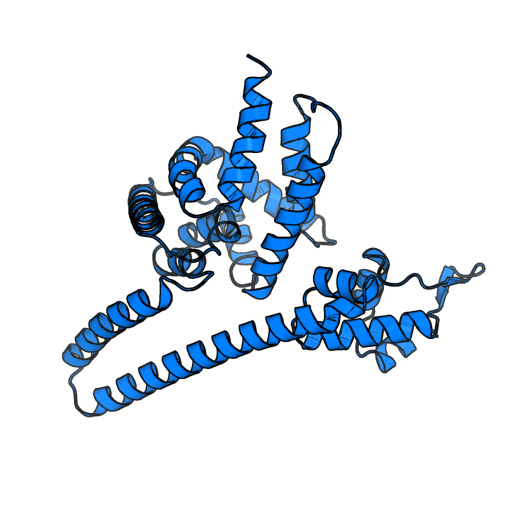. ASP A 1 255 ? 9.769 -1.361 16.368 1.00 67.94 255 ASP A N 1
ATOM 2103 C CA . ASP A 1 255 ? 10.468 -1.597 15.100 1.00 67.94 255 ASP A CA 1
ATOM 2104 C C . ASP A 1 255 ? 10.368 -0.376 14.156 1.00 67.94 255 ASP A C 1
ATOM 2106 O O . ASP A 1 255 ? 11.336 -0.012 13.490 1.00 67.94 255 ASP A O 1
ATOM 2110 N N . PHE A 1 256 ? 9.206 0.285 14.109 1.00 64.62 256 PHE A N 1
ATOM 2111 C CA . PHE A 1 256 ? 9.007 1.488 13.299 1.00 64.62 256 PHE A CA 1
ATOM 2112 C C . PHE A 1 256 ? 9.833 2.673 13.819 1.00 64.62 256 PHE A C 1
ATOM 2114 O O . PHE A 1 256 ? 10.482 3.366 13.036 1.00 64.62 256 PHE A O 1
ATOM 2121 N N . SER A 1 257 ? 9.840 2.891 15.136 1.00 65.75 257 SER A N 1
ATOM 2122 C CA . SER A 1 257 ? 10.634 3.946 15.776 1.00 65.75 257 SER A CA 1
ATOM 2123 C C . SER A 1 257 ? 12.134 3.759 15.528 1.00 65.75 257 SER A C 1
ATOM 2125 O O . SER A 1 257 ? 12.818 4.719 15.178 1.00 65.75 257 SER A O 1
ATOM 2127 N N . GLU A 1 258 ? 12.630 2.524 15.619 1.00 74.56 258 GLU A N 1
ATOM 2128 C CA . GLU A 1 258 ? 14.025 2.187 15.318 1.00 74.56 258 GLU A CA 1
ATOM 2129 C C . GLU A 1 258 ? 14.374 2.480 13.847 1.00 74.56 258 GLU A C 1
ATOM 2131 O O . GLU A 1 258 ? 15.442 3.023 13.557 1.00 74.56 258 GLU A O 1
ATOM 2136 N N . LEU A 1 259 ? 13.458 2.200 12.912 1.00 73.62 259 LEU A N 1
ATOM 2137 C CA . LEU A 1 259 ? 13.649 2.516 11.495 1.00 73.62 259 LEU A CA 1
ATOM 2138 C C . LEU A 1 259 ? 13.624 4.028 11.211 1.00 73.62 259 LEU A C 1
ATOM 2140 O O . LEU A 1 259 ? 14.413 4.507 10.399 1.00 73.62 259 LEU A O 1
ATOM 2144 N N . GLN A 1 260 ? 12.771 4.800 11.891 1.00 68.38 260 GLN A N 1
ATOM 2145 C CA . GLN A 1 260 ? 12.773 6.267 11.789 1.00 68.38 260 GLN A CA 1
ATOM 2146 C C . GLN A 1 260 ? 14.055 6.877 12.351 1.00 68.38 260 GLN A C 1
ATOM 2148 O O . GLN A 1 260 ? 14.638 7.772 11.739 1.00 68.38 260 GLN A O 1
ATOM 2153 N N . GLN A 1 261 ? 14.522 6.373 13.493 1.00 75.31 261 GLN A N 1
ATOM 2154 C CA . GLN A 1 261 ? 15.789 6.806 14.066 1.00 75.31 261 GLN A CA 1
ATOM 2155 C C . GLN A 1 261 ? 16.943 6.516 13.102 1.00 75.31 261 GLN A C 1
ATOM 2157 O O . GLN A 1 261 ? 17.775 7.387 12.861 1.00 75.31 261 GLN A O 1
ATOM 2162 N N . PHE A 1 262 ? 16.952 5.339 12.478 1.00 83.25 262 PHE A N 1
ATOM 2163 C CA . PHE A 1 262 ? 17.916 5.014 11.433 1.00 83.25 262 PHE A CA 1
ATOM 2164 C C . PHE A 1 262 ? 17.858 5.997 10.252 1.00 83.25 262 PHE A C 1
ATOM 2166 O O . PHE A 1 262 ? 18.888 6.544 9.867 1.00 83.25 262 PHE A O 1
ATOM 2173 N N . LEU A 1 263 ? 16.663 6.288 9.724 1.00 76.00 263 LEU A N 1
ATOM 2174 C CA . LEU A 1 263 ? 16.470 7.256 8.635 1.00 76.00 263 LEU A CA 1
ATOM 2175 C C . LEU A 1 263 ? 16.950 8.670 9.000 1.00 76.00 263 LEU A C 1
ATOM 2177 O O . LEU A 1 263 ? 17.449 9.389 8.135 1.00 76.00 263 LEU A O 1
ATOM 2181 N N . SER A 1 264 ? 16.838 9.068 10.272 1.00 75.25 264 SER A N 1
ATOM 2182 C CA . SER A 1 264 ? 17.275 10.391 10.736 1.00 75.25 264 SER A CA 1
ATOM 2183 C C . SER A 1 264 ? 18.783 10.620 10.584 1.00 75.25 264 SER A C 1
ATOM 2185 O O . SER A 1 264 ? 19.201 11.747 10.320 1.00 75.25 264 SER A O 1
ATOM 2187 N N . ASN A 1 265 ? 19.591 9.555 10.619 1.00 83.88 265 ASN A N 1
ATOM 2188 C CA . ASN A 1 265 ? 21.036 9.639 10.382 1.00 83.88 265 ASN A CA 1
ATOM 2189 C C . ASN A 1 265 ? 21.369 10.065 8.941 1.00 83.88 265 ASN A C 1
ATOM 2191 O O . ASN A 1 265 ? 22.446 10.595 8.686 1.00 83.88 265 ASN A O 1
ATOM 2195 N N . TYR A 1 266 ? 20.426 9.888 8.012 1.00 84.25 266 TYR A N 1
ATOM 2196 C CA . TYR A 1 266 ? 20.556 10.230 6.595 1.00 84.25 266 TYR A CA 1
ATOM 2197 C C . TYR A 1 266 ? 19.667 11.419 6.204 1.00 84.25 266 TYR A C 1
ATOM 2199 O O . TYR A 1 266 ? 19.373 11.633 5.028 1.00 84.25 266 TYR A O 1
ATOM 2207 N N . GLN A 1 267 ? 19.223 12.225 7.175 1.00 76.62 267 GLN A N 1
ATOM 2208 C CA . GLN A 1 267 ? 18.286 13.323 6.931 1.00 76.62 267 GLN A CA 1
ATOM 2209 C C . GLN A 1 267 ? 18.804 14.342 5.905 1.00 76.62 267 GLN A C 1
ATOM 2211 O O . GLN A 1 267 ? 18.015 14.882 5.134 1.00 76.62 267 GLN A O 1
ATOM 2216 N N . SER A 1 268 ? 20.112 14.612 5.870 1.00 78.94 268 SER A N 1
ATOM 2217 C CA . SER A 1 268 ? 20.714 15.514 4.878 1.00 78.94 268 SER A CA 1
ATOM 2218 C C . SER A 1 268 ? 20.554 14.990 3.449 1.00 78.94 268 SER A C 1
ATOM 2220 O O . SER A 1 268 ? 20.285 15.777 2.545 1.00 78.94 268 SER A O 1
ATOM 2222 N N . VAL A 1 269 ? 20.663 13.672 3.260 1.00 81.19 269 VAL A N 1
ATOM 2223 C CA . VAL A 1 269 ? 20.456 12.990 1.980 1.00 81.19 269 VAL A CA 1
ATOM 2224 C C . VAL A 1 269 ? 18.990 13.098 1.574 1.00 81.19 269 VAL A C 1
ATOM 2226 O O . VAL A 1 269 ? 18.693 13.666 0.526 1.00 81.19 269 VAL A O 1
ATOM 2229 N N . PHE A 1 270 ? 18.067 12.669 2.439 1.00 81.38 270 PHE A N 1
ATOM 2230 C CA . PHE A 1 270 ? 16.628 12.704 2.148 1.00 81.38 270 PHE A CA 1
ATOM 2231 C C . PHE A 1 270 ? 16.104 14.125 1.909 1.00 81.38 270 PHE A C 1
ATOM 2233 O O . PHE A 1 270 ? 15.351 14.360 0.969 1.00 81.38 270 PHE A O 1
ATOM 2240 N N . LYS A 1 271 ? 16.596 15.124 2.650 1.00 81.69 271 LYS A N 1
ATOM 2241 C CA . LYS A 1 271 ? 16.219 16.529 2.435 1.00 81.69 271 LYS A CA 1
ATOM 2242 C C . LYS A 1 271 ? 16.582 17.038 1.036 1.00 81.69 271 LYS A C 1
ATOM 2244 O O . LYS A 1 271 ? 15.889 17.906 0.510 1.00 81.69 271 LYS A O 1
ATOM 2249 N N . ARG A 1 272 ? 17.656 16.528 0.419 1.00 84.19 272 ARG A N 1
ATOM 2250 C CA . ARG A 1 272 ? 17.988 16.870 -0.975 1.00 84.19 272 ARG A CA 1
ATOM 2251 C C . ARG A 1 272 ? 17.001 16.250 -1.957 1.00 84.19 272 ARG A C 1
ATOM 2253 O O . ARG A 1 272 ? 16.673 16.902 -2.939 1.00 84.19 272 ARG A O 1
ATOM 2260 N N . LEU A 1 273 ? 16.517 15.041 -1.683 1.00 88.50 273 LEU A N 1
ATOM 2261 C CA . LEU A 1 273 ? 15.567 14.326 -2.539 1.00 88.50 273 LEU A CA 1
ATOM 2262 C C . LEU A 1 273 ? 14.149 14.903 -2.441 1.00 88.50 273 LEU A C 1
ATOM 2264 O O . LEU A 1 273 ? 13.414 14.903 -3.426 1.00 88.50 273 LEU A O 1
ATOM 2268 N N . ASP A 1 274 ? 13.782 15.463 -1.284 1.00 87.81 274 ASP A N 1
ATOM 2269 C CA . ASP A 1 274 ? 12.474 16.079 -1.032 1.00 87.81 274 ASP A CA 1
ATOM 2270 C C . ASP A 1 274 ? 12.085 17.127 -2.092 1.00 87.81 274 ASP A C 1
ATOM 2272 O O . ASP A 1 274 ? 10.901 17.264 -2.408 1.00 87.81 274 ASP A O 1
ATOM 2276 N N . LYS A 1 275 ? 13.066 17.826 -2.691 1.00 90.19 275 LYS A N 1
ATOM 2277 C CA . LYS A 1 275 ? 12.843 18.790 -3.787 1.00 90.19 275 LYS A CA 1
ATOM 2278 C C . LYS A 1 275 ? 12.114 18.152 -4.977 1.00 90.19 275 LYS A C 1
ATOM 2280 O O . LYS A 1 275 ? 11.184 18.749 -5.514 1.00 90.19 275 LYS A O 1
ATOM 2285 N N . HIS A 1 276 ? 12.470 16.915 -5.316 1.00 94.69 276 HIS A N 1
ATOM 2286 C CA . HIS A 1 276 ? 11.859 16.152 -6.401 1.00 94.69 276 HIS A CA 1
ATOM 2287 C C . HIS A 1 276 ? 10.491 15.631 -5.988 1.00 94.69 276 HIS A C 1
ATOM 2289 O O . HIS A 1 276 ? 9.512 15.771 -6.717 1.00 94.69 276 HIS A O 1
ATOM 2295 N N . ILE A 1 277 ? 10.386 15.108 -4.763 1.00 90.88 277 ILE A N 1
ATOM 2296 C CA . ILE A 1 277 ? 9.129 14.575 -4.225 1.00 90.88 277 ILE A CA 1
ATOM 2297 C C . ILE A 1 277 ? 8.043 15.663 -4.163 1.00 90.88 277 ILE A C 1
ATOM 2299 O O . ILE A 1 277 ? 6.875 15.373 -4.417 1.00 90.88 277 ILE A O 1
ATOM 2303 N N . MET A 1 278 ? 8.398 16.927 -3.903 1.00 89.81 278 MET A N 1
ATOM 2304 C CA . MET A 1 278 ? 7.455 18.056 -3.958 1.00 89.81 278 MET A CA 1
ATOM 2305 C C . MET A 1 278 ? 6.881 18.305 -5.361 1.00 89.81 278 MET A C 1
ATOM 2307 O O . MET A 1 278 ? 5.741 18.765 -5.482 1.00 89.81 278 MET A O 1
ATOM 2311 N N . VAL A 1 279 ? 7.631 18.011 -6.425 1.00 93.62 279 VAL A N 1
ATOM 2312 C CA . VAL A 1 279 ? 7.135 18.082 -7.809 1.00 93.62 279 VAL A CA 1
ATOM 2313 C C . VAL A 1 279 ? 6.231 16.885 -8.102 1.00 93.62 279 VAL A C 1
ATOM 2315 O O . VAL A 1 279 ? 5.124 17.054 -8.611 1.00 93.62 279 VAL A O 1
ATOM 2318 N N . LEU A 1 280 ? 6.671 15.690 -7.704 1.00 91.12 280 LEU A N 1
ATOM 2319 C CA . LEU A 1 280 ? 5.999 14.417 -7.976 1.00 91.12 280 LEU A CA 1
ATOM 2320 C C . LEU A 1 280 ? 4.711 14.204 -7.169 1.00 91.12 280 LEU A C 1
ATOM 2322 O O . LEU A 1 280 ? 3.858 13.419 -7.578 1.00 91.12 280 LEU A O 1
ATOM 2326 N N . SER A 1 281 ? 4.570 14.880 -6.027 1.00 86.75 281 SER A N 1
ATOM 2327 C CA . SER A 1 281 ? 3.473 14.673 -5.087 1.00 86.75 281 SER A CA 1
ATOM 2328 C C . SER A 1 281 ? 2.899 15.991 -4.587 1.00 86.75 281 SER A C 1
ATOM 2330 O O . SER A 1 281 ? 3.478 16.684 -3.742 1.00 86.75 281 SER A O 1
ATOM 2332 N N . SER A 1 282 ? 1.681 16.298 -5.031 1.00 78.69 282 SER A N 1
ATOM 2333 C CA . SER A 1 282 ? 0.909 17.436 -4.525 1.00 78.69 282 SER A CA 1
ATOM 2334 C C . SER A 1 282 ? 0.683 17.343 -3.012 1.00 78.69 282 SER A C 1
ATOM 2336 O O . SER A 1 282 ? 0.677 18.351 -2.301 1.00 78.69 282 SER A O 1
ATOM 2338 N N . LYS A 1 283 ? 0.532 16.117 -2.500 1.00 71.12 283 LYS A N 1
ATOM 2339 C CA . LYS A 1 283 ? 0.365 15.838 -1.074 1.00 71.12 283 LYS A CA 1
ATOM 2340 C C . LYS A 1 283 ? 1.632 16.138 -0.282 1.00 71.12 283 LYS A C 1
ATOM 2342 O O . LYS A 1 283 ? 1.544 16.767 0.771 1.00 71.12 283 LYS A O 1
ATOM 2347 N N . PHE A 1 284 ? 2.790 15.697 -0.771 1.00 76.50 284 PHE A N 1
ATOM 2348 C CA . PHE A 1 284 ? 4.062 15.966 -0.106 1.00 76.50 284 PHE A CA 1
ATOM 2349 C C . PHE A 1 284 ? 4.382 17.460 -0.090 1.00 76.50 284 PHE A C 1
ATOM 2351 O O . PHE A 1 284 ? 4.777 17.987 0.944 1.00 76.50 284 PHE A O 1
ATOM 2358 N N . ARG A 1 285 ? 4.114 18.164 -1.197 1.00 79.75 285 ARG A N 1
ATOM 2359 C CA . ARG A 1 285 ? 4.255 19.624 -1.279 1.00 79.75 285 ARG A CA 1
ATOM 2360 C C . ARG A 1 285 ? 3.448 20.336 -0.194 1.00 79.75 285 ARG A C 1
ATOM 2362 O O . ARG A 1 285 ? 4.013 21.074 0.602 1.00 79.75 285 ARG A O 1
ATOM 2369 N N . LYS A 1 286 ? 2.154 20.013 -0.074 1.00 69.69 286 LYS A N 1
ATOM 2370 C CA . LYS A 1 286 ? 1.289 20.563 0.985 1.00 69.69 286 LYS A CA 1
ATOM 2371 C C . LYS A 1 286 ? 1.818 20.265 2.389 1.00 69.69 286 LYS A C 1
ATOM 2373 O O . LYS A 1 286 ? 1.704 21.109 3.270 1.00 69.69 286 LYS A O 1
ATOM 2378 N N . LEU A 1 287 ? 2.376 19.074 2.614 1.00 65.56 287 LEU A N 1
ATOM 2379 C CA . LEU A 1 287 ? 2.976 18.709 3.899 1.00 65.56 287 LEU A CA 1
ATOM 2380 C C . LEU A 1 287 ? 4.208 19.575 4.214 1.00 65.56 287 LEU A C 1
ATOM 2382 O O . LEU A 1 287 ? 4.325 20.073 5.332 1.00 65.56 287 LEU A O 1
ATOM 2386 N N . GLN A 1 288 ? 5.091 19.784 3.237 1.00 67.44 288 GLN A N 1
ATOM 2387 C CA . GLN A 1 288 ? 6.282 20.624 3.383 1.00 67.44 288 GLN A CA 1
ATOM 2388 C C . GLN A 1 288 ? 5.921 22.095 3.605 1.00 67.44 288 GLN A C 1
ATOM 2390 O O . GLN A 1 288 ? 6.477 22.718 4.506 1.00 67.44 288 GLN A O 1
ATOM 2395 N N . ASP A 1 289 ? 4.928 22.628 2.889 1.00 68.06 289 ASP A N 1
ATOM 2396 C CA . ASP A 1 289 ? 4.443 24.000 3.085 1.00 68.06 289 ASP A CA 1
ATOM 2397 C C . ASP A 1 289 ? 3.941 24.226 4.520 1.00 68.06 289 ASP A C 1
ATOM 2399 O O . ASP A 1 289 ? 4.153 25.289 5.103 1.00 68.06 289 ASP A O 1
ATOM 2403 N N . ILE A 1 290 ? 3.294 23.225 5.126 1.00 60.12 290 ILE A N 1
ATOM 2404 C CA . ILE A 1 290 ? 2.843 23.290 6.525 1.00 60.12 290 ILE A CA 1
ATOM 2405 C C . ILE A 1 290 ? 4.036 23.329 7.479 1.00 60.12 290 ILE A C 1
ATOM 2407 O O . ILE A 1 290 ? 4.027 24.111 8.428 1.00 60.12 290 ILE A O 1
ATOM 2411 N N . ILE A 1 291 ? 5.044 22.484 7.252 1.00 59.62 291 ILE A N 1
ATOM 2412 C CA . ILE A 1 291 ? 6.254 22.444 8.082 1.00 59.62 291 ILE A CA 1
ATOM 2413 C C . ILE A 1 291 ? 6.994 23.784 7.964 1.00 59.62 291 ILE A C 1
ATOM 2415 O O . ILE A 1 291 ? 7.300 24.401 8.981 1.00 59.62 291 ILE A O 1
ATOM 2419 N N . PHE A 1 292 ? 7.187 24.279 6.739 1.00 57.34 292 PHE A N 1
ATOM 2420 C CA . PHE A 1 292 ? 7.934 25.499 6.441 1.00 57.34 292 PHE A CA 1
ATOM 2421 C C . PHE A 1 292 ? 7.253 26.771 6.970 1.00 57.34 292 PHE A C 1
ATOM 2423 O O . PHE A 1 292 ? 7.888 27.565 7.667 1.00 57.34 292 PHE A O 1
ATOM 2430 N N . ASN A 1 293 ? 5.946 26.941 6.723 1.00 52.94 293 ASN A N 1
ATOM 2431 C CA . ASN A 1 293 ? 5.178 28.093 7.218 1.00 52.94 293 ASN A CA 1
ATOM 2432 C C . ASN A 1 293 ? 5.075 28.131 8.751 1.00 52.94 293 ASN A C 1
ATOM 2434 O O . ASN A 1 293 ? 4.798 29.184 9.322 1.00 52.94 293 ASN A O 1
ATOM 2438 N N . ARG A 1 294 ? 5.303 26.998 9.426 1.00 49.50 294 ARG A N 1
ATOM 2439 C CA . ARG A 1 294 ? 5.341 26.907 10.891 1.00 49.50 294 ARG A CA 1
ATOM 2440 C C . ARG A 1 294 ? 6.743 27.138 11.461 1.00 49.50 294 ARG A C 1
ATOM 2442 O O . ARG A 1 294 ? 6.845 27.681 12.552 1.00 49.50 294 ARG A O 1
ATOM 2449 N N . THR A 1 295 ? 7.811 26.809 10.730 1.00 47.44 295 THR A N 1
ATOM 2450 C CA . THR A 1 295 ? 9.199 27.114 11.135 1.00 47.44 295 THR A CA 1
ATOM 2451 C C . THR A 1 295 ? 9.618 28.559 10.849 1.00 47.44 295 THR A C 1
ATOM 2453 O O . THR A 1 295 ? 10.461 29.095 11.558 1.00 47.44 295 THR A O 1
ATOM 2456 N N . GLY A 1 296 ? 9.018 29.216 9.849 1.00 40.31 296 GLY A N 1
ATOM 2457 C CA . GLY A 1 296 ? 9.306 30.614 9.493 1.00 40.31 296 GLY A CA 1
ATOM 2458 C C . GLY A 1 296 ? 8.656 31.674 10.392 1.00 40.31 296 GLY A C 1
ATOM 2459 O O . GLY A 1 296 ? 8.916 32.855 10.202 1.00 40.31 296 GLY A O 1
ATOM 2460 N N . GLN A 1 297 ? 7.816 31.280 11.357 1.00 38.19 297 GLN A N 1
ATOM 2461 C CA . GLN A 1 297 ? 7.225 32.188 12.356 1.00 38.19 297 GLN A CA 1
ATOM 2462 C C . GLN A 1 297 ? 8.047 32.290 13.657 1.00 38.19 297 GLN A C 1
ATOM 2464 O O . GLN A 1 297 ? 7.688 33.082 14.523 1.00 38.19 297 GLN A O 1
ATOM 2469 N N . ASN A 1 298 ? 9.149 31.536 13.774 1.00 35.88 298 ASN A N 1
ATOM 2470 C CA . ASN A 1 298 ? 10.071 31.553 14.920 1.00 35.88 298 ASN A CA 1
ATOM 2471 C C . ASN A 1 298 ? 11.463 32.133 14.566 1.00 35.88 298 ASN A C 1
ATOM 2473 O O . ASN A 1 298 ? 12.441 31.816 15.243 1.00 35.88 298 ASN A O 1
ATOM 2477 N N . ALA A 1 299 ? 11.568 32.950 13.510 1.00 31.62 299 ALA A N 1
ATOM 2478 C CA . ALA A 1 299 ? 12.785 33.688 13.149 1.00 31.62 299 ALA A CA 1
ATOM 2479 C C . ALA A 1 299 ? 12.602 35.196 13.354 1.00 31.62 299 ALA A C 1
ATOM 2481 O O . ALA A 1 299 ? 11.515 35.704 12.993 1.00 31.62 299 ALA A O 1
#

=== Feature glossary ===
A reading guide for the features in this record.

Start from the sequence.

  · Sequence gives the chain of amino acids in standard one-letter code (A=alanine, C=cysteine, …, Y=tyrosine), read N→C. It is the only feature that is directly encoded by the gene; all structural features are derived from the folded form of this sequence.

Fold it, and you get atomic coordinates and the backbone conformation that goes with them.

  · The mmCIF table is the protein's shape written out atom by atom. For each backbone N, Cα, C, and carbonyl O, it records an (x, y, z) coordinate triple in Å plus the residue type, chain letter, and residue number.

  · Backbone dihedral angles. Every residue except chain termini has a φ (preceding-C → N → Cα → C) and a ψ (N → Cα → C → next-N). They are reported in degrees following the IUPAC sign convention. Secondary structure is essentially a statement about which (φ, ψ) basin each residue occupies.

  · DSSP 8-state secondary structure assigns each residue one of H (α-helix), G (3₁₀-helix), I (π-helix), E (extended β-strand), B (isolated β-bridge), T (hydrogen-bonded turn), S (bend), or '-' (coil). The assignment is computed from backbone hydrogen-bond geometry via the Kabsch–Sander algorithm.

  · P-SEA three-state annotation labels each residue as helix, strand, or coil based purely on the geometry of the Cα trace. It serves as a fallback when the full backbone (and thus DSSP) is unavailable.

Summarize the fold with a handful of shape descriptors and a per-residue structural alphabet.

  · Radius of gyration (Rg) is the root-mean-square distance of Cα atoms from their centroid — a single number for overall size and compactness. A globular domain of N residues has Rg ≈ 2.2·N^0.38 Å; an extended or disordered chain has a much larger Rg. The Cα contact count is the number of residue pairs whose Cα atoms are within 8 Å and are more than four positions apart in sequence — a standard proxy for tertiary packing density. The bounding box is the smallest axis-aligned box enclosing all Cα atoms.

  · Foldseek's 3Di representation compresses backbone geometry into a per-residue letter drawn from a learned twenty-state alphabet. It captures the tertiary interaction pattern around each residue — which residues are packed against it in space, regardless of where they are in sequence.

  · Accessible surface area quantifies burial. A residue with SASA near zero is packed into the hydrophobic core; one with SASA >100 Å² sits on the surface. Computed here via the Shrake–Rupley numerical algorithm with a 1.4 Å probe.

Ask how reliable the model is.

  · For AlphaFold models, the B-factor field carries pLDDT — the model's own estimate of local accuracy on a 0–100 scale. Regions with pLDDT<50 should be treated as essentially unmodeled; they often correspond to intrinsically disordered segments.

  · For experimental (PDB) structures, the B-factor (temperature factor) quantifies the positional spread of each atom in the crystal — a combination of thermal vibration and static disorder — in units of Å². High B-factors mark flexible loops or poorly resolved regions; low B-factors mark the rigid, well-ordered core.

  · PAE(i, j) answers: if I align the predicted and true structures on residue i, how far off (in Å) do I expect residue j to be? A block-diagonal PAE matrix with low values on the blocks and high values off-diagonal is the signature of a multi-domain protein with confidently predicted domains but uncertain inter-domain orientation.

Place it in context: what it resembles, what it is annotated as, and how it looks.

  · Structural nearest neighbors (via Foldseek easy-search vs the PDB). Reported per hit: target PDB id, E-value, and alignment TM-score. A TM-score above ~0.5 is the conventional threshold for 'same fold'.

  · Functional annotations link the protein to curated databases. InterPro entries identify conserved domains and families by matching the sequence against member-database signatures (Pfam, PROSITE, CDD, …). Gene Ontology (GO) terms describe molecular function, biological process, and cellular component in a controlled vocabulary. CATH places the structure in a hierarchical fold classification (Class/Architecture/Topology/Homologous-superfamily). The organism is the source species.

  · Plot images: a contact map (which residues are close in 3D, as an N×N binary image), a Ramachandran scatter (backbone torsion angles, revealing secondary-structure composition at a glance), and — for AlphaFold structures — a PAE heatmap (pairwise prediction confidence).

  · Structure images are PyMOL renders from six orthogonal camera directions. Cartoon representation draws helices as coils and strands as arrows; sticks shows the backbone as bonds; surface shows the solvent-excluded envelope. Rainbow coloring maps sequence position to hue (blue→red, N→C); chain coloring assigns a distinct color per polypeptide.